Protein AF-A0AAE0GCM1-F1 (afdb_monomer_lite)

Foldseek 3Di:
DDDPDPVVVVVVVVVVVVVVVVVVVVVVVVVVVVVVVVVVVVVVVVVVVVVVVVVVVVVVVVVVVVVVVVVVVVVCVVVVCVVVVVVVVVVVVVVVVVVVVVVVVVVVVVVVVVVVVVVVVVVVVVVVVVVVVVVVVVVVVVVVVVVVVVVVVVVVVVVVVVVVVVVVVVVVVVVVVVVPPPPPDDDDPPDQVPQPPVVLVVLVVVLVVCLQDPVSVVSLVVNCVNNVPDPVRSVVVVVVSVVVHDDDDDDDDDDDDDDDDD

Structure (mmCIF, N/CA/C/O backbone):
data_AF-A0AAE0GCM1-F1
#
_entry.id   AF-A0AAE0GCM1-F1
#
loop_
_atom_site.group_PDB
_atom_site.id
_atom_site.type_symbol
_atom_site.label_atom_id
_atom_site.label_alt_id
_atom_site.label_comp_id
_atom_site.label_asym_id
_atom_site.label_entity_id
_atom_site.label_seq_id
_atom_site.pdbx_PDB_ins_code
_atom_site.Cartn_x
_atom_site.Cartn_y
_atom_site.Cartn_z
_atom_site.occupancy
_atom_site.B_iso_or_equiv
_atom_site.auth_seq_id
_atom_site.auth_comp_id
_atom_site.auth_asym_id
_atom_site.auth_atom_id
_atom_site.pdbx_PDB_model_num
ATOM 1 N N . ILE A 1 1 ? 104.038 42.891 -102.794 1.00 47.41 1 ILE A N 1
ATOM 2 C CA . ILE A 1 1 ? 103.426 44.115 -102.224 1.00 47.41 1 ILE A CA 1
ATOM 3 C C . ILE A 1 1 ? 102.712 44.780 -103.388 1.00 47.41 1 ILE A C 1
ATOM 5 O O . ILE A 1 1 ? 103.386 44.965 -104.386 1.00 47.41 1 ILE A O 1
ATOM 9 N N . VAL A 1 2 ? 101.424 45.090 -103.439 1.00 49.72 2 VAL A N 1
ATOM 10 C CA . VAL A 1 2 ? 100.226 45.032 -102.581 1.00 49.72 2 VAL A CA 1
ATOM 11 C C . VAL A 1 2 ? 99.056 45.143 -103.606 1.00 49.72 2 VAL A C 1
ATOM 13 O O . VAL A 1 2 ? 99.298 45.441 -104.773 1.00 49.72 2 VAL A O 1
ATOM 16 N N . GLU A 1 3 ? 97.815 44.882 -103.194 1.00 47.47 3 GLU A N 1
ATOM 17 C CA . GLU A 1 3 ? 96.575 45.241 -103.928 1.00 47.47 3 GLU A CA 1
ATOM 18 C C . GLU A 1 3 ? 96.075 44.309 -105.046 1.00 47.47 3 GLU A C 1
ATOM 20 O O . GLU A 1 3 ? 95.605 44.754 -106.085 1.00 47.47 3 GLU A O 1
ATOM 25 N N . THR A 1 4 ? 95.972 43.006 -104.774 1.00 49.91 4 THR A N 1
ATOM 26 C CA . THR A 1 4 ? 94.750 42.276 -105.179 1.00 49.91 4 THR A CA 1
ATOM 27 C C . THR A 1 4 ? 93.720 42.377 -104.053 1.00 49.91 4 THR A C 1
ATOM 29 O O . THR A 1 4 ? 93.403 41.440 -103.330 1.00 49.91 4 THR A O 1
ATOM 32 N N . SER A 1 5 ? 93.324 43.635 -103.861 1.00 55.16 5 SER A N 1
ATOM 33 C CA . SER A 1 5 ? 92.046 44.185 -103.423 1.00 55.16 5 SER A CA 1
ATOM 34 C C . SER A 1 5 ? 91.143 43.286 -102.582 1.00 55.16 5 SER A C 1
ATOM 36 O O . SER A 1 5 ? 90.272 42.595 -103.100 1.00 55.16 5 SER A O 1
ATOM 38 N N . SER A 1 6 ? 91.316 43.421 -101.264 1.00 57.25 6 SER A N 1
ATOM 39 C CA . SER A 1 6 ? 90.314 43.566 -100.187 1.00 57.25 6 SER A CA 1
ATOM 40 C C . SER A 1 6 ? 88.843 43.222 -100.494 1.00 57.25 6 SER A C 1
ATOM 42 O O . SER A 1 6 ? 88.211 42.533 -99.704 1.00 57.25 6 SER A O 1
ATOM 44 N N . LEU A 1 7 ? 88.301 43.642 -101.639 1.00 59.00 7 LEU A N 1
ATOM 45 C CA . LEU A 1 7 ? 86.969 43.291 -102.133 1.00 59.00 7 LEU A CA 1
ATOM 46 C C . LEU A 1 7 ? 86.715 41.782 -102.234 1.00 59.00 7 LEU A C 1
ATOM 48 O O . LEU A 1 7 ? 85.640 41.360 -101.838 1.00 59.00 7 LEU A O 1
ATOM 52 N N . ASP A 1 8 ? 87.672 40.968 -102.685 1.00 62.69 8 ASP A N 1
ATOM 53 C CA . ASP A 1 8 ? 87.460 39.516 -102.864 1.00 62.69 8 ASP A CA 1
ATOM 54 C C . ASP A 1 8 ? 87.458 38.764 -101.515 1.00 62.69 8 ASP A C 1
ATOM 56 O O . ASP A 1 8 ? 86.721 37.802 -101.286 1.00 62.69 8 ASP A O 1
ATOM 60 N N . VAL A 1 9 ? 88.240 39.274 -100.558 1.00 69.44 9 VAL A N 1
ATOM 61 C CA . VAL A 1 9 ? 88.236 38.815 -99.162 1.00 69.44 9 VAL A CA 1
ATOM 62 C C . VAL A 1 9 ? 86.958 39.268 -98.457 1.00 69.44 9 VAL A C 1
ATOM 64 O O . VAL A 1 9 ? 86.343 38.472 -97.754 1.00 69.44 9 VAL A O 1
ATOM 67 N N . ILE A 1 10 ? 86.512 40.509 -98.678 1.00 70.19 10 ILE A N 1
ATOM 68 C CA . ILE A 1 10 ? 85.242 41.022 -98.153 1.00 70.19 10 ILE A CA 1
ATOM 69 C C . ILE A 1 10 ? 84.063 40.241 -98.749 1.00 70.19 10 ILE A C 1
ATOM 71 O O . ILE A 1 10 ? 83.171 39.872 -97.993 1.00 70.19 10 ILE A O 1
ATOM 75 N N . LEU A 1 11 ? 84.068 39.911 -100.047 1.00 69.38 11 LEU A N 1
ATOM 76 C CA . LEU A 1 11 ? 83.010 39.116 -100.681 1.00 69.38 11 LEU A CA 1
ATOM 77 C C . LEU A 1 11 ? 82.931 37.715 -100.065 1.00 69.38 11 LEU A C 1
ATOM 79 O O . LEU A 1 11 ? 81.855 37.292 -99.656 1.00 69.38 11 LEU A O 1
ATOM 83 N N . ARG A 1 12 ? 84.074 37.039 -99.882 1.00 71.19 12 ARG A N 1
ATOM 84 C CA . ARG A 1 12 ? 84.127 35.740 -99.192 1.00 71.19 12 ARG A CA 1
ATOM 85 C C . ARG A 1 12 ? 83.709 35.826 -97.727 1.00 71.19 12 ARG A C 1
ATOM 87 O O . ARG A 1 12 ? 83.060 34.908 -97.235 1.00 71.19 12 ARG A O 1
ATOM 94 N N . ILE A 1 13 ? 84.045 36.902 -97.014 1.00 74.31 13 ILE A N 1
ATOM 95 C CA . ILE A 1 13 ? 83.586 37.126 -95.632 1.00 74.31 13 ILE A CA 1
ATOM 96 C C . ILE A 1 13 ? 82.070 37.363 -95.597 1.00 74.31 13 ILE A C 1
ATOM 98 O O . ILE A 1 13 ? 81.395 36.842 -94.715 1.00 74.31 13 ILE A O 1
ATOM 102 N N . VAL A 1 14 ? 81.509 38.097 -96.560 1.00 74.25 14 VAL A N 1
ATOM 103 C CA . VAL A 1 14 ? 80.061 38.329 -96.661 1.00 74.25 14 VAL A CA 1
ATOM 104 C C . VAL A 1 14 ? 79.321 37.045 -97.052 1.00 74.25 14 VAL A C 1
ATOM 106 O O . VAL A 1 14 ? 78.316 36.726 -96.425 1.00 74.25 14 VAL A O 1
ATOM 109 N N . GLU A 1 15 ? 79.833 36.257 -98.000 1.00 72.81 15 GLU A N 1
ATOM 110 C CA . GLU A 1 15 ? 79.260 34.958 -98.390 1.00 72.81 15 GLU A CA 1
ATOM 111 C C . GLU A 1 15 ? 79.345 33.927 -97.259 1.00 72.81 15 GLU A C 1
ATOM 113 O O . GLU A 1 15 ? 78.371 33.236 -96.968 1.00 72.81 15 GLU A O 1
ATOM 118 N N . THR A 1 16 ? 80.481 33.851 -96.560 1.00 75.06 16 THR A N 1
ATOM 119 C CA . THR A 1 16 ? 80.621 32.973 -95.387 1.00 75.06 16 THR A CA 1
ATOM 120 C C . THR A 1 16 ? 79.766 33.452 -94.217 1.00 75.06 16 THR A C 1
ATOM 122 O O . THR A 1 16 ? 79.172 32.621 -93.539 1.00 75.06 16 THR A O 1
ATOM 125 N N . SER A 1 17 ? 79.604 34.762 -94.013 1.00 77.44 17 SER A N 1
ATOM 126 C CA . SER A 1 17 ? 78.666 35.324 -93.030 1.00 77.44 17 SER A CA 1
ATOM 127 C C . SER A 1 17 ? 77.206 35.006 -93.383 1.00 77.44 17 SER A C 1
ATOM 129 O O . SER A 1 17 ? 76.425 34.624 -92.509 1.00 77.44 17 SER A O 1
ATOM 131 N N . ALA A 1 18 ? 76.834 35.065 -94.665 1.00 73.56 18 ALA A N 1
ATOM 132 C CA . ALA A 1 18 ? 75.513 34.669 -95.151 1.00 73.56 18 ALA A CA 1
ATOM 133 C C . ALA A 1 18 ? 75.256 33.159 -94.962 1.00 73.56 18 ALA A C 1
ATOM 135 O O . ALA A 1 18 ? 74.186 32.760 -94.508 1.00 73.56 18 ALA A O 1
ATOM 136 N N . LEU A 1 19 ? 76.255 32.310 -95.222 1.00 76.44 19 LEU A N 1
ATOM 137 C CA . LEU A 1 19 ? 76.166 30.863 -94.994 1.00 76.44 19 LEU A CA 1
ATOM 138 C C . LEU A 1 19 ? 76.111 30.512 -93.502 1.00 76.44 19 LEU A C 1
ATOM 140 O O . LEU A 1 19 ? 75.322 29.659 -93.104 1.00 76.44 19 LEU A O 1
ATOM 144 N N . VAL A 1 20 ? 76.899 31.187 -92.661 1.00 75.44 20 VAL A N 1
ATOM 145 C CA . VAL A 1 20 ? 76.884 31.001 -91.202 1.00 75.44 20 VAL A CA 1
ATOM 146 C C . VAL A 1 20 ? 75.557 31.471 -90.610 1.00 75.44 20 VAL A C 1
ATOM 148 O O . VAL A 1 20 ? 75.001 30.782 -89.760 1.00 75.44 20 VAL A O 1
ATOM 151 N N . THR A 1 21 ? 75.001 32.596 -91.062 1.00 76.62 21 THR A N 1
ATOM 152 C CA . THR A 1 21 ? 73.684 33.068 -90.599 1.00 76.62 21 THR A CA 1
ATOM 153 C C . THR A 1 21 ? 72.555 32.146 -91.055 1.00 76.62 21 THR A C 1
ATOM 155 O O . THR A 1 21 ? 71.683 31.833 -90.243 1.00 76.62 21 THR A O 1
ATOM 158 N N . HIS A 1 22 ? 72.607 31.630 -92.288 1.00 80.38 22 HIS A N 1
ATOM 159 C CA . HIS A 1 22 ? 71.676 30.609 -92.774 1.00 80.38 22 HIS A CA 1
ATOM 160 C C . HIS A 1 22 ? 71.776 29.313 -91.955 1.00 80.38 22 HIS A C 1
ATOM 162 O O . HIS A 1 22 ? 70.767 28.819 -91.459 1.00 80.38 22 HIS A O 1
ATOM 168 N N . TRP A 1 23 ? 72.987 28.794 -91.736 1.00 79.44 23 TRP A N 1
ATOM 169 C CA . TRP A 1 23 ? 73.220 27.564 -90.973 1.00 79.44 23 TRP A CA 1
ATOM 170 C C . TRP A 1 23 ? 72.826 27.705 -89.495 1.00 79.44 23 TRP A C 1
ATOM 172 O O . TRP A 1 23 ? 72.158 26.835 -88.943 1.00 79.44 23 TRP A O 1
ATOM 182 N N . VAL A 1 24 ? 73.147 28.835 -88.854 1.00 78.12 24 VAL A N 1
ATOM 183 C CA . VAL A 1 24 ? 72.689 29.151 -87.488 1.00 78.12 24 VAL A CA 1
ATOM 184 C C . VAL A 1 24 ? 71.164 29.278 -87.435 1.00 78.12 24 VAL A C 1
ATOM 186 O O . VAL A 1 24 ? 70.557 28.838 -86.458 1.00 78.12 24 VAL A O 1
ATOM 189 N N . GLY A 1 25 ? 70.533 29.849 -88.465 1.00 80.12 25 GLY A N 1
ATOM 190 C CA . GLY A 1 25 ? 69.078 29.898 -88.611 1.00 80.12 25 GLY A CA 1
ATOM 191 C C . GLY A 1 25 ? 68.457 28.505 -88.723 1.00 80.12 25 GLY A C 1
ATOM 192 O O . GLY A 1 25 ? 67.501 28.205 -88.014 1.00 80.12 25 GLY A O 1
ATOM 193 N N . GLU A 1 26 ? 69.053 27.626 -89.525 1.00 83.19 26 GLU A N 1
ATOM 194 C CA . GLU A 1 26 ? 68.599 26.250 -89.735 1.00 83.19 26 GLU A CA 1
ATOM 195 C C . GLU A 1 26 ? 68.785 25.379 -88.480 1.00 83.19 26 GLU A C 1
ATOM 197 O O . GLU A 1 26 ? 67.878 24.646 -88.085 1.00 83.19 26 GLU A O 1
ATOM 202 N N . CYS A 1 27 ? 69.919 25.503 -87.781 1.00 80.25 27 CYS A N 1
ATOM 203 C CA . CYS A 1 27 ? 70.155 24.835 -86.499 1.00 80.25 27 CYS A CA 1
ATOM 204 C C . CYS A 1 27 ? 69.195 25.325 -85.408 1.00 80.25 27 CYS A C 1
ATOM 206 O O . CYS A 1 27 ? 68.690 24.515 -84.630 1.00 80.25 27 CYS A O 1
ATOM 208 N N . LYS A 1 28 ? 68.908 26.635 -85.351 1.00 85.31 28 LYS A N 1
ATOM 209 C CA . LYS A 1 28 ? 67.895 27.192 -84.440 1.00 85.31 28 LYS A CA 1
ATOM 210 C C . LYS A 1 28 ? 66.490 26.719 -84.808 1.00 85.31 28 LYS A C 1
ATOM 212 O O . LYS A 1 28 ? 65.736 26.383 -83.902 1.00 85.31 28 LYS A O 1
ATOM 217 N N . GLY A 1 29 ? 66.166 26.637 -86.100 1.00 86.81 29 GLY A N 1
ATOM 218 C CA . GLY A 1 29 ? 64.911 26.083 -86.612 1.00 86.81 29 GLY A CA 1
ATOM 219 C C . GLY A 1 29 ? 64.710 24.636 -86.170 1.00 86.81 29 GLY A C 1
ATOM 220 O O . GLY A 1 29 ? 63.747 24.351 -85.469 1.00 86.81 29 GLY A O 1
ATOM 221 N N . LYS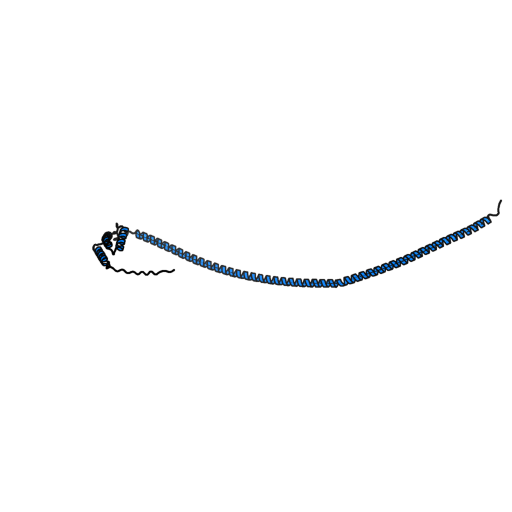 A 1 30 ? 65.684 23.756 -86.432 1.00 88.19 30 LYS A N 1
ATOM 222 C CA . LYS A 1 30 ? 65.654 22.343 -86.004 1.00 88.19 30 LYS A CA 1
ATOM 223 C C . LYS A 1 30 ? 65.586 22.184 -84.482 1.00 88.19 30 LYS A C 1
ATOM 225 O O . LYS A 1 30 ? 64.865 21.330 -83.976 1.00 88.19 30 LYS A O 1
ATOM 230 N N . ALA A 1 31 ? 66.310 23.015 -83.727 1.00 88.50 31 ALA A N 1
ATOM 231 C CA . ALA A 1 31 ? 66.243 23.001 -82.266 1.00 88.50 31 ALA A CA 1
ATOM 232 C C . ALA A 1 31 ? 64.873 23.462 -81.735 1.00 88.50 31 ALA A C 1
ATOM 234 O O . ALA A 1 31 ? 64.404 22.935 -80.727 1.00 88.50 31 ALA A O 1
ATOM 235 N N . LEU A 1 32 ? 64.231 24.435 -82.390 1.00 89.25 32 LEU A N 1
ATOM 236 C CA . LEU A 1 32 ? 62.875 24.878 -82.060 1.00 89.25 32 LEU A CA 1
ATOM 237 C C . LEU A 1 32 ? 61.824 23.840 -82.461 1.00 89.25 32 LEU A C 1
ATOM 239 O O . LEU A 1 32 ? 60.929 23.580 -81.665 1.00 89.25 32 LEU A O 1
ATOM 243 N N . GLU A 1 33 ? 61.959 23.206 -83.625 1.00 90.19 33 GLU A N 1
ATOM 244 C CA . GLU A 1 33 ? 61.095 22.108 -84.074 1.00 90.19 33 GLU A CA 1
ATOM 245 C C . GLU A 1 33 ? 61.165 20.916 -83.120 1.00 90.19 33 GLU A C 1
ATOM 247 O O . GLU A 1 33 ? 60.134 20.412 -82.691 1.00 90.19 33 GLU A O 1
ATOM 252 N N . GLU A 1 34 ? 62.362 20.509 -82.697 1.00 92.00 34 GLU A N 1
ATOM 253 C CA . GLU A 1 34 ? 62.510 19.402 -81.750 1.00 92.00 34 GLU A CA 1
ATOM 254 C C . GLU A 1 34 ? 61.978 19.767 -80.352 1.00 92.00 34 GLU A C 1
ATOM 256 O O . GLU A 1 34 ? 61.408 18.923 -79.660 1.00 92.00 34 GLU A O 1
ATOM 261 N N . ARG A 1 35 ? 62.106 21.033 -79.927 1.00 93.19 35 ARG A N 1
ATOM 262 C CA . ARG A 1 35 ? 61.462 21.526 -78.695 1.00 93.19 35 ARG A CA 1
ATOM 263 C C . ARG A 1 35 ? 59.942 21.541 -78.815 1.00 93.19 35 ARG A C 1
ATOM 265 O O . ARG A 1 35 ? 59.279 21.179 -77.848 1.00 93.19 35 ARG A O 1
ATOM 272 N N . LEU A 1 36 ? 59.401 21.937 -79.966 1.00 93.19 36 LEU A N 1
ATOM 273 C CA . LEU A 1 36 ? 57.967 21.915 -80.239 1.00 93.19 36 LEU A CA 1
ATOM 274 C C . LEU A 1 36 ? 57.444 20.476 -80.245 1.00 93.19 36 LEU A C 1
ATOM 276 O O . LEU A 1 36 ? 56.444 20.206 -79.593 1.00 93.19 36 LEU A O 1
ATOM 280 N N . ARG A 1 37 ? 58.161 19.548 -80.888 1.00 94.38 37 ARG A N 1
ATOM 281 C CA . ARG A 1 37 ? 57.826 18.119 -80.920 1.00 94.38 37 ARG A CA 1
ATOM 282 C C . ARG A 1 37 ? 57.815 17.504 -79.522 1.00 94.38 37 ARG A C 1
ATOM 284 O O . ARG A 1 37 ? 56.892 16.770 -79.190 1.00 94.38 37 ARG A O 1
ATOM 291 N N . ARG A 1 38 ? 58.809 17.825 -78.682 1.00 93.56 38 ARG A N 1
ATOM 292 C CA . ARG A 1 38 ? 58.833 17.390 -77.274 1.00 93.56 38 ARG A CA 1
ATOM 293 C C . ARG A 1 38 ? 57.683 17.988 -76.472 1.00 93.56 38 ARG A C 1
ATOM 295 O O . ARG A 1 38 ? 56.972 17.244 -75.819 1.00 93.56 38 ARG A O 1
ATOM 302 N N . ALA A 1 39 ? 57.442 19.294 -76.590 1.00 92.75 39 ALA A N 1
ATOM 303 C CA . ALA A 1 39 ? 56.330 19.946 -75.903 1.00 92.75 39 ALA A CA 1
ATOM 304 C C . ALA A 1 39 ? 54.960 19.397 -76.343 1.00 92.75 39 ALA A C 1
ATOM 306 O O . ALA A 1 39 ? 54.055 19.290 -75.522 1.00 92.75 39 ALA A O 1
ATOM 307 N N . GLN A 1 40 ? 54.806 19.029 -77.620 1.00 93.81 40 GLN A N 1
ATOM 308 C CA . GLN A 1 40 ? 53.619 18.339 -78.130 1.00 93.81 40 GLN A CA 1
ATOM 309 C C . GLN A 1 40 ? 53.483 16.939 -77.522 1.00 93.81 40 GLN A C 1
ATOM 311 O O . GLN A 1 40 ? 52.406 16.611 -77.038 1.00 93.81 40 GLN A O 1
ATOM 316 N N . GLY A 1 41 ? 54.568 16.159 -77.466 1.00 94.06 41 GLY A N 1
ATOM 317 C CA . GLY A 1 41 ? 54.579 14.850 -76.806 1.00 94.06 41 GLY A CA 1
ATOM 318 C C . GLY A 1 41 ? 54.219 14.929 -75.319 1.00 94.06 41 GLY A C 1
ATOM 319 O O . GLY A 1 41 ? 53.333 14.209 -74.869 1.00 94.06 41 GLY A O 1
ATOM 320 N N . ASP A 1 42 ? 54.824 15.860 -74.577 1.00 94.94 42 ASP A N 1
ATOM 321 C CA . ASP A 1 42 ? 54.541 16.081 -73.151 1.00 94.94 42 ASP A CA 1
ATOM 322 C C . ASP A 1 42 ? 53.085 16.535 -72.927 1.00 94.94 42 ASP A C 1
ATOM 324 O O . ASP A 1 42 ? 52.440 16.148 -71.947 1.00 94.94 42 ASP A O 1
ATOM 328 N N . ALA A 1 43 ? 52.539 17.355 -73.836 1.00 93.94 43 ALA A N 1
ATOM 329 C CA . ALA A 1 43 ? 51.147 17.796 -73.791 1.00 93.94 43 ALA A CA 1
ATOM 330 C C . ALA A 1 43 ? 50.166 16.653 -74.096 1.00 93.94 43 ALA A C 1
ATOM 332 O O . ALA A 1 43 ? 49.140 16.540 -73.423 1.00 93.94 43 ALA A O 1
ATOM 333 N N . GLU A 1 44 ? 50.477 15.789 -75.065 1.00 95.31 44 GLU A N 1
ATOM 334 C CA . GLU A 1 44 ? 49.698 14.585 -75.370 1.00 95.31 44 GLU A CA 1
ATOM 335 C C . GLU A 1 44 ? 49.740 13.589 -74.207 1.00 95.31 44 GLU A C 1
ATOM 337 O O . GLU A 1 44 ? 48.690 13.109 -73.773 1.00 95.31 44 GLU A O 1
ATOM 342 N N . GLU A 1 45 ? 50.916 13.337 -73.629 1.00 95.56 45 GLU A N 1
ATOM 343 C CA . GLU A 1 45 ? 51.071 12.484 -72.448 1.00 95.56 45 GLU A CA 1
ATOM 344 C C . GLU A 1 45 ? 50.270 13.045 -71.263 1.00 95.56 45 GLU A C 1
ATOM 346 O O . GLU A 1 45 ? 49.452 12.336 -70.672 1.00 95.56 45 GLU A O 1
ATOM 351 N N . SER A 1 46 ? 50.388 14.346 -70.989 1.00 94.88 46 SER A N 1
ATOM 352 C CA . SER A 1 46 ? 49.602 15.025 -69.951 1.00 94.88 46 SER A CA 1
ATOM 353 C C . SER A 1 46 ? 48.096 14.930 -70.212 1.00 94.88 46 SER A C 1
ATOM 355 O O . SER A 1 46 ? 47.319 14.664 -69.293 1.00 94.88 46 SER A O 1
ATOM 357 N N . HIS A 1 47 ? 47.660 15.095 -71.464 1.00 96.06 47 HIS A N 1
ATOM 358 C CA . HIS A 1 47 ? 46.256 14.954 -71.842 1.00 96.06 47 HIS A CA 1
ATOM 359 C C . HIS A 1 47 ? 45.756 13.521 -71.611 1.00 96.06 47 HIS A C 1
ATOM 361 O O . HIS A 1 47 ? 44.697 13.329 -71.010 1.00 96.06 47 HIS A O 1
ATOM 367 N N . THR A 1 48 ? 46.523 12.501 -72.011 1.00 96.25 48 THR A N 1
ATOM 368 C CA . THR A 1 48 ? 46.156 11.097 -71.762 1.00 96.25 48 THR A CA 1
ATOM 369 C C . THR A 1 48 ? 46.099 10.770 -70.267 1.00 96.25 48 THR A C 1
ATOM 371 O O . THR A 1 48 ? 45.150 10.115 -69.823 1.00 96.25 48 THR A O 1
ATOM 374 N N . ALA A 1 49 ? 47.035 11.290 -69.465 1.00 96.38 49 ALA A N 1
ATOM 375 C CA . ALA A 1 49 ? 47.036 11.139 -68.013 1.00 96.38 49 ALA A CA 1
ATOM 376 C C . ALA A 1 49 ? 45.808 11.800 -67.363 1.00 96.38 49 ALA A C 1
ATOM 378 O O . ALA A 1 49 ? 45.155 11.191 -66.512 1.00 96.38 49 ALA A O 1
ATOM 379 N N . LEU A 1 50 ? 45.434 13.007 -67.803 1.00 95.94 50 LEU A N 1
ATOM 380 C CA . LEU A 1 50 ? 44.239 13.706 -67.324 1.00 95.94 50 LEU A CA 1
ATOM 381 C C . LEU A 1 50 ? 42.948 12.970 -67.695 1.00 95.94 50 LEU A C 1
ATOM 383 O O . LEU A 1 50 ? 42.056 12.847 -66.854 1.00 95.94 50 LEU A O 1
ATOM 387 N N . VAL A 1 51 ? 42.840 12.438 -68.916 1.00 97.12 51 VAL A N 1
ATOM 388 C CA . VAL A 1 51 ? 41.682 11.631 -69.336 1.00 97.12 51 VAL A CA 1
ATOM 389 C C . VAL A 1 51 ? 41.570 10.361 -68.492 1.00 97.12 51 VAL A C 1
ATOM 391 O O . VAL A 1 51 ? 40.477 10.033 -68.020 1.00 97.12 51 VAL A O 1
ATOM 394 N N . LYS A 1 52 ? 42.692 9.675 -68.236 1.00 97.44 52 LYS A N 1
ATOM 395 C CA . LYS A 1 52 ? 42.730 8.492 -67.369 1.00 97.44 52 LYS A CA 1
ATOM 396 C C . LYS A 1 52 ? 42.296 8.833 -65.943 1.00 97.44 52 LYS A C 1
ATOM 398 O O . LYS A 1 52 ? 41.357 8.209 -65.448 1.00 97.44 52 LYS A O 1
ATOM 403 N N . CYS A 1 53 ? 42.886 9.862 -65.335 1.00 96.69 53 CYS A N 1
ATOM 404 C CA . CYS A 1 53 ? 42.528 10.345 -63.999 1.00 96.69 53 CYS A CA 1
ATOM 405 C C . CYS A 1 53 ? 41.040 10.727 -63.916 1.00 96.69 53 CYS A C 1
ATOM 407 O O . CYS A 1 53 ? 40.331 10.299 -63.008 1.00 96.69 53 CYS A O 1
ATOM 409 N N . ARG A 1 54 ? 40.511 11.436 -64.924 1.00 97.38 54 ARG A N 1
ATOM 410 C CA . ARG A 1 54 ? 39.081 11.768 -65.010 1.00 97.38 54 ARG A CA 1
ATOM 411 C C . ARG A 1 54 ? 38.203 10.516 -65.060 1.00 97.38 54 ARG A C 1
ATOM 413 O O . ARG A 1 54 ? 37.166 10.483 -64.401 1.00 97.38 54 ARG A O 1
ATOM 420 N N . SER A 1 55 ? 38.605 9.493 -65.815 1.00 96.81 55 SER A N 1
ATOM 421 C CA . SER A 1 55 ? 37.869 8.225 -65.897 1.00 96.81 55 SER A CA 1
ATOM 422 C C . SER A 1 55 ? 37.890 7.447 -64.575 1.00 96.81 55 SER A C 1
ATOM 424 O O . SER A 1 55 ? 36.879 6.864 -64.189 1.00 96.81 55 SER A O 1
ATOM 426 N N . GLU A 1 56 ? 39.009 7.470 -63.850 1.00 97.31 56 GLU A N 1
ATOM 427 C CA . GLU A 1 56 ? 39.158 6.829 -62.540 1.00 97.31 56 GLU A CA 1
ATOM 428 C C . GLU A 1 56 ? 38.345 7.563 -61.471 1.00 97.31 56 GLU A C 1
ATOM 430 O O . GLU A 1 56 ? 37.606 6.922 -60.725 1.00 97.31 56 GLU A O 1
ATOM 435 N N . CYS A 1 57 ? 38.374 8.898 -61.467 1.00 96.56 57 CYS A N 1
ATOM 436 C CA . CYS A 1 57 ? 37.504 9.720 -60.628 1.00 96.56 57 CYS A CA 1
ATOM 437 C C . CYS A 1 57 ? 36.023 9.442 -60.909 1.00 96.56 57 CYS A C 1
ATOM 439 O O . CYS A 1 57 ? 35.255 9.242 -59.972 1.00 96.56 57 CYS A O 1
ATOM 441 N N . ALA A 1 58 ? 35.614 9.357 -62.180 1.00 97.12 58 ALA A N 1
ATOM 442 C CA . ALA A 1 58 ? 34.235 9.022 -62.539 1.00 97.12 58 ALA A CA 1
ATOM 443 C C . ALA A 1 58 ? 33.827 7.631 -62.020 1.00 97.12 58 ALA A C 1
ATOM 445 O O . ALA A 1 58 ? 32.744 7.475 -61.453 1.00 97.12 58 ALA A O 1
ATOM 446 N N . LYS A 1 59 ? 34.714 6.632 -62.135 1.00 96.94 59 LYS A N 1
ATOM 447 C CA . LYS A 1 59 ? 34.496 5.290 -61.570 1.00 96.94 59 LYS A CA 1
ATOM 448 C C . LYS A 1 59 ? 34.363 5.336 -60.047 1.00 96.94 59 LYS A C 1
ATOM 450 O O . LYS A 1 59 ? 33.406 4.777 -59.517 1.00 96.94 59 LYS A O 1
ATOM 455 N N . ALA A 1 60 ? 35.260 6.031 -59.349 1.00 96.56 60 ALA A N 1
ATOM 456 C CA . ALA A 1 60 ? 35.221 6.159 -57.893 1.00 96.56 60 ALA A CA 1
ATOM 457 C C . ALA A 1 60 ? 33.936 6.849 -57.403 1.00 96.56 60 ALA A C 1
ATOM 459 O O . ALA A 1 60 ? 33.321 6.383 -56.444 1.00 96.56 60 ALA A O 1
ATOM 460 N N . VAL A 1 61 ? 33.493 7.906 -58.094 1.00 97.44 61 VAL A N 1
ATOM 461 C CA . VAL A 1 61 ? 32.225 8.593 -57.803 1.00 97.44 61 VAL A CA 1
ATOM 462 C C . VAL A 1 61 ? 31.045 7.646 -57.998 1.00 97.44 61 VAL A C 1
ATOM 464 O O . VAL A 1 61 ? 30.237 7.512 -57.085 1.00 97.44 61 VAL A O 1
ATOM 467 N N . SER A 1 62 ? 30.978 6.924 -59.122 1.00 96.50 62 SER A N 1
ATOM 468 C CA . SER A 1 62 ? 29.888 5.967 -59.363 1.00 96.50 62 SER A CA 1
ATOM 469 C C . SER A 1 62 ? 29.857 4.832 -58.331 1.00 96.50 62 SER A C 1
ATOM 471 O O . SER A 1 62 ? 28.789 4.461 -57.848 1.00 96.50 62 SER A O 1
ATOM 473 N N . ALA A 1 63 ? 31.024 4.326 -57.914 1.00 96.81 63 ALA A N 1
ATOM 474 C CA . ALA A 1 63 ? 31.123 3.300 -56.880 1.00 96.81 63 ALA A CA 1
ATOM 475 C C . ALA A 1 63 ? 30.625 3.819 -55.521 1.00 96.81 63 ALA A C 1
ATOM 477 O O . ALA A 1 63 ? 29.877 3.129 -54.828 1.00 96.81 63 ALA A O 1
ATOM 478 N N . LYS A 1 64 ? 30.986 5.057 -55.156 1.00 97.44 64 LYS A N 1
ATOM 479 C CA . LYS A 1 64 ? 30.503 5.694 -53.925 1.00 97.44 64 LYS A CA 1
ATOM 480 C C . LYS A 1 64 ? 29.019 6.030 -53.978 1.00 97.44 64 LYS A C 1
ATOM 482 O O . LYS A 1 64 ? 28.340 5.886 -52.968 1.00 97.44 64 LYS A O 1
ATOM 487 N N . GLU A 1 65 ? 28.499 6.412 -55.137 1.00 97.75 65 GLU A N 1
ATOM 488 C CA . GLU A 1 65 ? 27.069 6.645 -55.328 1.00 97.75 65 GLU A CA 1
ATOM 489 C C . GLU A 1 65 ? 26.258 5.363 -55.092 1.00 97.75 65 GLU A C 1
ATOM 491 O O . GLU A 1 65 ? 25.249 5.392 -54.387 1.00 97.75 65 GLU A O 1
ATOM 496 N N . VAL A 1 66 ? 26.724 4.223 -55.614 1.00 97.56 66 VAL A N 1
ATOM 497 C CA . VAL A 1 66 ? 26.101 2.914 -55.361 1.00 97.56 66 VAL A CA 1
ATOM 498 C C . VAL A 1 66 ? 26.180 2.538 -53.877 1.00 97.56 66 VAL A C 1
ATOM 500 O O . VAL A 1 66 ? 25.171 2.124 -53.308 1.00 97.56 66 VAL A O 1
ATOM 503 N N . GLU A 1 67 ? 27.332 2.734 -53.226 1.00 97.75 67 GLU A N 1
ATOM 504 C CA . GLU A 1 67 ? 27.496 2.458 -51.790 1.00 97.75 67 GLU A CA 1
ATOM 505 C C . GLU A 1 67 ? 26.531 3.294 -50.930 1.00 97.75 67 GLU A C 1
ATOM 507 O O . GLU A 1 67 ? 25.878 2.768 -50.027 1.00 97.75 67 GLU A O 1
ATOM 512 N N . VAL A 1 68 ? 26.395 4.591 -51.227 1.00 97.75 68 VAL A N 1
ATOM 513 C CA . VAL A 1 68 ? 25.468 5.485 -50.518 1.00 97.75 68 VAL A CA 1
ATOM 514 C C . VAL A 1 68 ? 24.019 5.060 -50.744 1.00 97.75 68 VAL A C 1
ATOM 516 O O . VAL A 1 68 ? 23.264 4.981 -49.777 1.00 97.75 68 VAL A O 1
ATOM 519 N N . LYS A 1 69 ? 23.630 4.717 -51.980 1.00 97.75 69 LYS A N 1
ATOM 520 C CA . LYS A 1 69 ? 22.281 4.208 -52.281 1.00 97.75 69 LYS A CA 1
ATOM 521 C C . LYS A 1 69 ? 21.970 2.926 -51.508 1.00 97.75 69 LYS A C 1
ATOM 523 O O . LYS A 1 69 ? 20.886 2.804 -50.946 1.00 97.75 69 LYS A O 1
ATOM 528 N N . GLN A 1 70 ? 22.925 2.000 -51.420 1.00 97.50 70 GLN A N 1
ATOM 529 C CA . GLN A 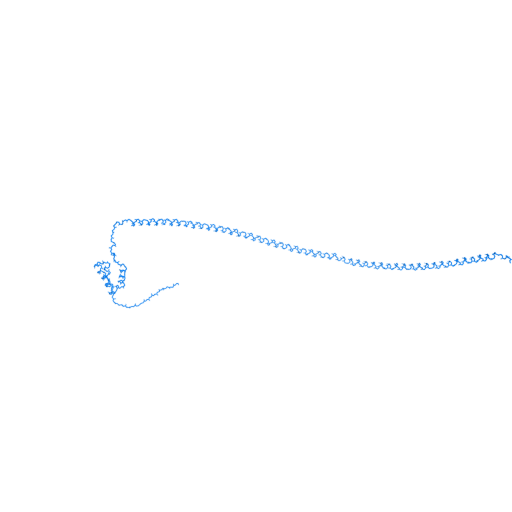1 70 ? 22.748 0.765 -50.657 1.00 97.50 70 GLN A CA 1
ATOM 530 C C . GLN A 1 70 ? 22.569 1.041 -49.157 1.00 97.50 70 GLN A C 1
ATOM 532 O O . GLN A 1 70 ? 21.682 0.460 -48.532 1.00 97.50 70 GLN A O 1
ATOM 537 N N . ARG A 1 71 ? 23.364 1.951 -48.578 1.00 97.19 71 ARG A N 1
ATOM 538 C CA . ARG A 1 71 ? 23.216 2.354 -47.168 1.00 97.19 71 ARG A CA 1
ATOM 539 C C . ARG A 1 71 ? 21.888 3.059 -46.905 1.00 97.19 71 ARG A C 1
ATOM 541 O O . ARG A 1 71 ? 21.265 2.785 -45.885 1.00 97.19 71 ARG A O 1
ATOM 548 N N . LEU A 1 72 ? 21.436 3.924 -47.815 1.00 97.00 72 LEU A N 1
ATOM 549 C CA . LEU A 1 72 ? 20.124 4.567 -47.712 1.00 97.00 72 LEU A CA 1
ATOM 550 C C . LEU A 1 72 ? 19.001 3.530 -47.722 1.00 97.00 72 LEU A C 1
ATOM 552 O O . LEU A 1 72 ? 18.152 3.567 -46.843 1.00 97.00 72 LEU A O 1
ATOM 556 N N . MET A 1 73 ? 19.056 2.540 -48.615 1.00 96.44 73 MET A N 1
ATOM 557 C CA . MET A 1 73 ? 18.070 1.456 -48.655 1.00 96.44 73 MET A CA 1
ATOM 558 C C . MET A 1 73 ? 18.078 0.604 -47.369 1.00 96.44 73 MET A C 1
ATOM 560 O O . MET A 1 73 ? 17.025 0.212 -46.863 1.00 96.44 73 MET A O 1
ATOM 564 N N . GLN A 1 74 ? 19.253 0.328 -46.795 1.00 95.50 74 GLN A N 1
ATOM 565 C CA . GLN A 1 74 ? 19.368 -0.366 -45.503 1.00 95.50 74 GLN A CA 1
ATOM 566 C C . GLN A 1 74 ? 18.792 0.456 -44.343 1.00 95.50 74 GLN A C 1
ATOM 568 O O . GLN A 1 74 ? 18.144 -0.094 -43.450 1.00 95.50 74 GLN A O 1
ATOM 573 N N . LEU A 1 75 ? 19.008 1.771 -44.352 1.00 95.38 75 LEU A N 1
ATOM 574 C CA . LEU A 1 75 ? 18.432 2.669 -43.357 1.00 95.38 75 LEU A CA 1
ATOM 575 C C . LEU A 1 75 ? 16.917 2.769 -43.523 1.00 95.38 75 LEU A C 1
ATOM 577 O O . LEU A 1 75 ? 16.209 2.606 -42.541 1.00 95.38 75 LEU A O 1
ATOM 581 N N . GLU A 1 76 ? 16.404 2.936 -44.741 1.00 95.94 76 GLU A N 1
ATOM 582 C CA . GLU A 1 76 ? 14.963 2.975 -45.014 1.00 95.94 76 GLU A CA 1
ATOM 583 C C . GLU A 1 76 ? 14.266 1.690 -44.567 1.00 95.94 76 GLU A C 1
ATOM 585 O O . GLU A 1 76 ? 13.255 1.746 -43.870 1.00 95.94 76 GLU A O 1
ATOM 590 N N . THR A 1 77 ? 14.830 0.525 -44.897 1.00 94.19 77 THR A N 1
ATOM 591 C CA . THR A 1 77 ? 14.280 -0.764 -44.452 1.00 94.19 77 THR A CA 1
ATOM 592 C C . THR A 1 77 ? 14.301 -0.886 -42.929 1.00 94.19 77 THR A C 1
ATOM 594 O O . THR A 1 77 ? 13.277 -1.226 -42.335 1.00 94.19 77 THR A O 1
ATOM 597 N N . SER A 1 78 ? 15.403 -0.513 -42.275 1.00 92.56 78 SER A N 1
ATOM 598 C CA . SER A 1 78 ? 15.501 -0.523 -40.810 1.00 92.56 78 SER A CA 1
ATOM 599 C C . SER A 1 78 ? 14.493 0.433 -40.164 1.00 92.56 78 SER A C 1
ATOM 601 O O . SER A 1 78 ? 13.720 0.029 -39.297 1.00 92.56 78 SER A O 1
ATOM 603 N N . THR A 1 79 ? 14.439 1.683 -40.622 1.00 94.56 79 THR A N 1
ATOM 604 C CA . THR A 1 79 ? 13.565 2.731 -40.086 1.00 94.56 79 THR A CA 1
ATOM 605 C C . THR A 1 79 ? 12.090 2.453 -40.369 1.00 94.56 79 THR A C 1
ATOM 607 O O . THR A 1 79 ? 11.254 2.776 -39.532 1.00 94.56 79 THR A O 1
ATOM 610 N N . SER A 1 80 ? 11.743 1.795 -41.480 1.00 94.50 80 SER A N 1
ATOM 611 C CA . SER A 1 80 ? 10.349 1.448 -41.801 1.00 94.50 80 SER A CA 1
ATOM 612 C C . SER A 1 80 ? 9.707 0.499 -40.781 1.00 94.50 80 SER A C 1
ATOM 614 O O . SER A 1 80 ? 8.496 0.553 -40.563 1.00 94.50 80 SER A O 1
ATOM 616 N N . SER A 1 81 ? 10.514 -0.326 -40.105 1.00 94.38 81 SER A N 1
ATOM 617 C CA . SER A 1 81 ? 10.044 -1.257 -39.072 1.00 94.38 81 SER A CA 1
ATOM 618 C C . SER A 1 81 ? 9.808 -0.585 -37.713 1.00 94.38 81 SER A C 1
ATOM 620 O O . SER A 1 81 ? 8.956 -1.027 -36.938 1.00 94.38 81 SER A O 1
ATOM 622 N N . TRP A 1 82 ? 10.520 0.511 -37.417 1.00 96.38 82 TRP A N 1
ATOM 623 C CA . TRP A 1 82 ? 10.495 1.155 -36.100 1.00 96.38 82 TRP A CA 1
ATOM 624 C C . TRP A 1 82 ? 9.106 1.641 -35.682 1.00 96.38 82 TRP A C 1
ATOM 626 O O . TRP A 1 82 ? 8.728 1.363 -34.546 1.00 96.38 82 TRP A O 1
ATOM 636 N N . PRO A 1 83 ? 8.295 2.285 -36.547 1.00 96.62 83 PRO A N 1
ATOM 637 C CA . PRO A 1 83 ? 6.938 2.669 -36.180 1.00 96.62 83 PRO A CA 1
ATOM 638 C C . PRO A 1 83 ? 6.082 1.483 -35.730 1.00 96.62 83 PRO A C 1
ATOM 640 O O . PRO A 1 83 ? 5.274 1.637 -34.822 1.00 96.62 83 PRO A O 1
ATOM 643 N N . SER A 1 84 ? 6.257 0.304 -36.338 1.00 96.00 84 SER A N 1
ATOM 644 C CA . SER A 1 84 ? 5.524 -0.901 -35.938 1.00 96.00 84 SER A CA 1
ATOM 645 C C . SER A 1 84 ? 5.972 -1.399 -34.569 1.00 96.00 84 SER A C 1
ATOM 647 O O . SER A 1 84 ? 5.131 -1.685 -33.726 1.00 96.00 84 SER A O 1
ATOM 649 N N . HIS A 1 85 ? 7.283 -1.460 -34.326 1.00 96.62 85 HIS A N 1
ATOM 650 C CA . HIS A 1 85 ? 7.824 -1.875 -33.031 1.00 96.62 85 HIS A CA 1
ATOM 651 C C . HIS A 1 85 ? 7.466 -0.906 -31.905 1.00 96.62 85 HIS A C 1
ATOM 653 O O . HIS A 1 85 ? 7.167 -1.341 -30.797 1.00 96.62 85 HIS A O 1
ATOM 659 N N . ILE A 1 86 ? 7.490 0.400 -32.182 1.00 97.19 86 ILE A N 1
ATOM 660 C CA . ILE A 1 86 ? 7.084 1.422 -31.219 1.00 97.19 86 ILE A CA 1
ATOM 661 C C . ILE A 1 86 ? 5.600 1.259 -30.904 1.00 97.19 86 ILE A C 1
ATOM 663 O O . ILE A 1 86 ? 5.275 1.171 -29.729 1.00 97.19 86 ILE A O 1
ATOM 667 N N . ARG A 1 87 ? 4.731 1.135 -31.921 1.00 98.00 87 ARG A N 1
ATOM 668 C CA . ARG A 1 87 ? 3.291 0.903 -31.714 1.00 98.00 87 ARG A CA 1
ATOM 669 C C . ARG A 1 87 ? 3.016 -0.348 -30.889 1.00 98.00 87 ARG A C 1
ATOM 671 O O . ARG A 1 87 ? 2.285 -0.279 -29.912 1.00 98.00 87 ARG A O 1
ATOM 678 N N . GLN A 1 88 ? 3.658 -1.460 -31.233 1.00 98.19 88 GLN A N 1
ATOM 679 C CA . GLN A 1 88 ? 3.502 -2.702 -30.484 1.00 98.19 88 GLN A CA 1
ATOM 680 C C . GLN A 1 88 ? 3.912 -2.520 -29.016 1.00 98.19 88 GLN A C 1
ATOM 682 O O . GLN A 1 88 ? 3.167 -2.888 -28.117 1.00 98.19 88 GLN A O 1
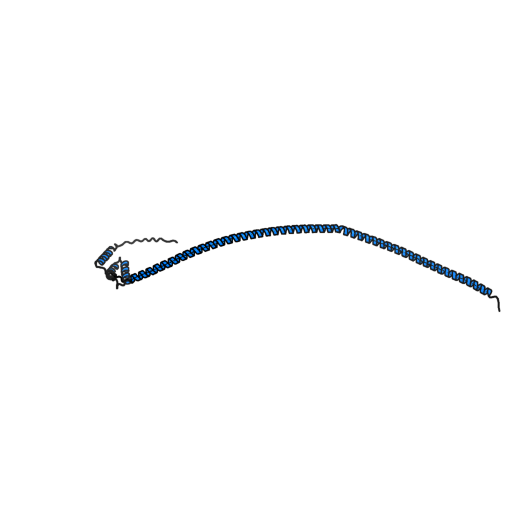ATOM 687 N N . ARG A 1 89 ? 5.072 -1.905 -28.755 1.00 97.94 89 ARG A N 1
ATOM 688 C CA . ARG A 1 89 ? 5.530 -1.665 -27.381 1.00 97.94 89 ARG A CA 1
ATOM 689 C C . ARG A 1 89 ? 4.644 -0.688 -26.617 1.00 97.94 89 ARG A C 1
ATOM 691 O O . ARG A 1 89 ? 4.507 -0.840 -25.408 1.00 97.94 89 ARG A O 1
ATOM 698 N N . THR A 1 90 ? 4.075 0.316 -27.283 1.00 98.12 90 THR A N 1
ATOM 699 C CA . THR A 1 90 ? 3.119 1.226 -26.642 1.00 98.12 90 THR A CA 1
ATOM 700 C C . THR A 1 90 ? 1.816 0.509 -26.316 1.00 98.12 90 THR A C 1
ATOM 702 O O . THR A 1 90 ? 1.339 0.662 -25.204 1.00 98.12 90 THR A O 1
ATOM 705 N N . GLU A 1 91 ? 1.297 -0.330 -27.215 1.00 98.12 91 GLU A N 1
ATOM 706 C CA . GLU A 1 91 ? 0.088 -1.131 -26.972 1.00 98.12 91 GLU A CA 1
ATOM 707 C C . GLU A 1 91 ? 0.296 -2.136 -25.828 1.00 98.12 91 GLU A C 1
ATOM 709 O O . GLU A 1 91 ? -0.559 -2.265 -24.955 1.00 98.12 91 GLU A O 1
ATOM 714 N N . GLU A 1 92 ? 1.450 -2.809 -25.783 1.00 98.31 92 GLU A N 1
ATOM 715 C CA . GLU A 1 92 ? 1.831 -3.699 -24.677 1.00 98.31 92 GLU A CA 1
ATOM 716 C C . GLU A 1 92 ? 1.900 -2.931 -23.345 1.00 98.31 92 GLU A C 1
ATOM 718 O O . GLU A 1 92 ? 1.300 -3.350 -22.355 1.00 98.31 92 GLU A O 1
ATOM 723 N N . ALA A 1 93 ? 2.564 -1.770 -23.327 1.00 98.12 93 ALA A N 1
ATOM 724 C CA . ALA A 1 93 ? 2.663 -0.937 -22.130 1.00 98.12 93 ALA A CA 1
ATOM 725 C C . ALA A 1 93 ? 1.303 -0.368 -21.682 1.00 98.12 93 ALA A C 1
ATOM 727 O O . ALA A 1 93 ? 1.039 -0.288 -20.484 1.00 98.12 93 ALA A O 1
ATOM 728 N N . GLU A 1 94 ? 0.433 0.014 -22.620 1.00 98.38 94 GLU A N 1
ATOM 729 C CA . GLU A 1 94 ? -0.932 0.471 -22.339 1.00 98.38 94 GLU A CA 1
ATOM 730 C C . GLU A 1 94 ? -1.794 -0.661 -21.770 1.00 98.38 94 GLU A C 1
ATOM 732 O O . GLU A 1 94 ? -2.524 -0.446 -20.801 1.00 98.38 94 GLU A O 1
ATOM 737 N N . ALA A 1 95 ? -1.673 -1.877 -22.309 1.00 98.38 95 ALA A N 1
ATOM 738 C CA . ALA A 1 95 ? -2.378 -3.049 -21.800 1.00 98.38 95 ALA A CA 1
ATOM 739 C C . ALA A 1 95 ? -1.926 -3.421 -20.380 1.00 98.38 95 ALA A C 1
ATOM 741 O O . ALA A 1 95 ? -2.756 -3.746 -19.531 1.00 98.38 95 ALA A O 1
ATOM 742 N N . ASP A 1 96 ? -0.626 -3.359 -20.101 1.00 98.12 96 ASP A N 1
ATOM 743 C CA . ASP A 1 96 ? -0.101 -3.637 -18.764 1.00 98.12 96 ASP A CA 1
ATOM 744 C C . ASP A 1 96 ? -0.462 -2.530 -17.765 1.00 98.12 96 ASP A C 1
ATOM 746 O O . ASP A 1 96 ? -0.798 -2.825 -16.616 1.00 98.12 96 ASP A O 1
ATOM 750 N N . LEU A 1 97 ? -0.494 -1.265 -18.201 1.00 98.31 97 LEU A N 1
ATOM 751 C CA . LEU A 1 97 ? -1.001 -0.163 -17.385 1.00 98.31 97 LEU A CA 1
ATOM 752 C C . LEU A 1 97 ? -2.486 -0.350 -17.045 1.00 98.31 97 LEU A C 1
ATOM 754 O O . LEU A 1 97 ? -2.869 -0.129 -15.897 1.00 98.31 97 LEU A O 1
ATOM 758 N N . ALA A 1 98 ? -3.307 -0.774 -18.009 1.00 98.31 98 ALA A N 1
ATOM 759 C CA . ALA A 1 98 ? -4.725 -1.044 -17.784 1.00 98.31 98 ALA A CA 1
ATOM 760 C C . ALA A 1 98 ? -4.930 -2.163 -16.749 1.00 98.31 98 ALA A C 1
ATOM 762 O O . ALA A 1 98 ? -5.672 -1.975 -15.788 1.00 98.31 98 ALA A O 1
ATOM 763 N N . LYS A 1 99 ? -4.196 -3.279 -16.864 1.00 98.56 99 LYS A N 1
ATOM 764 C CA . LYS A 1 99 ? -4.244 -4.368 -15.868 1.00 98.56 99 LYS A CA 1
ATOM 765 C C . LYS A 1 99 ? -3.857 -3.887 -14.470 1.00 98.56 99 LYS A C 1
ATOM 767 O O . LYS A 1 99 ? -4.560 -4.171 -13.506 1.00 98.56 99 LYS A O 1
ATOM 772 N N . ALA A 1 100 ? -2.769 -3.126 -14.356 1.00 98.12 100 ALA A N 1
ATOM 773 C CA . ALA A 1 100 ? -2.330 -2.591 -13.069 1.00 98.12 100 ALA A CA 1
ATOM 774 C C . ALA A 1 100 ? -3.363 -1.621 -12.463 1.00 98.12 100 ALA A C 1
ATOM 776 O O . ALA A 1 100 ? -3.541 -1.578 -11.246 1.00 98.12 100 ALA A O 1
ATOM 777 N N . GLN A 1 101 ? -4.063 -0.839 -13.291 1.00 98.56 101 GLN A N 1
ATOM 778 C CA . GLN A 1 101 ? -5.152 0.025 -12.833 1.00 98.56 101 GLN A CA 1
ATOM 779 C C . GLN A 1 101 ? -6.341 -0.784 -12.302 1.00 98.56 101 GLN A C 1
ATOM 781 O O . GLN A 1 101 ? -6.863 -0.438 -11.240 1.00 98.56 101 GLN A O 1
ATOM 786 N N . ASP A 1 102 ? -6.724 -1.864 -12.983 1.00 98.50 102 ASP A N 1
ATOM 787 C CA . ASP A 1 102 ? -7.798 -2.756 -12.537 1.00 98.50 102 ASP A CA 1
ATOM 788 C C . ASP A 1 102 ? -7.454 -3.424 -11.194 1.00 98.50 102 ASP A C 1
ATOM 790 O O . ASP A 1 102 ? -8.263 -3.390 -10.264 1.00 98.50 102 ASP A O 1
ATOM 794 N N . GLU A 1 103 ? -6.224 -3.927 -11.034 1.00 98.44 103 GLU A N 1
ATOM 795 C CA . GLU A 1 103 ? -5.733 -4.492 -9.766 1.00 98.44 103 GLU A CA 1
ATOM 796 C C . GLU A 1 103 ? -5.775 -3.464 -8.622 1.00 98.44 103 GLU A C 1
ATOM 798 O O . GLU A 1 103 ? -6.202 -3.767 -7.505 1.00 98.44 103 GLU A O 1
ATOM 803 N N . LEU A 1 104 ? -5.382 -2.211 -8.884 1.00 98.44 104 LEU A N 1
ATOM 804 C CA . LEU A 1 104 ? -5.453 -1.139 -7.887 1.00 98.44 104 LEU A CA 1
ATOM 805 C C . LEU A 1 104 ? -6.894 -0.806 -7.486 1.00 98.44 104 LEU A C 1
ATOM 807 O O . LEU A 1 104 ? -7.148 -0.489 -6.317 1.00 98.44 104 LEU A O 1
ATOM 811 N N . VAL A 1 105 ? -7.838 -0.856 -8.429 1.00 98.62 105 VAL A N 1
ATOM 812 C CA . VAL A 1 105 ? -9.266 -0.680 -8.137 1.00 98.62 105 VAL A CA 1
ATOM 813 C C . VAL A 1 105 ? -9.770 -1.838 -7.280 1.00 98.62 105 VAL A C 1
ATOM 815 O O . VAL A 1 105 ? -10.411 -1.592 -6.256 1.00 98.62 105 VAL A O 1
ATOM 818 N N . GLU A 1 106 ? -9.431 -3.080 -7.624 1.00 98.56 106 GLU A N 1
ATOM 819 C CA . GLU A 1 106 ? -9.816 -4.259 -6.848 1.00 98.56 106 GLU A CA 1
ATOM 820 C C . GLU A 1 106 ? -9.287 -4.174 -5.408 1.00 98.56 106 GLU A C 1
ATOM 822 O O . GLU A 1 106 ? -10.072 -4.234 -4.457 1.00 98.56 106 GLU A O 1
ATOM 827 N N . ILE A 1 107 ? -7.991 -3.898 -5.228 1.00 98.38 107 ILE A N 1
ATOM 828 C CA . ILE A 1 107 ? -7.371 -3.734 -3.903 1.00 98.38 107 ILE A CA 1
ATOM 82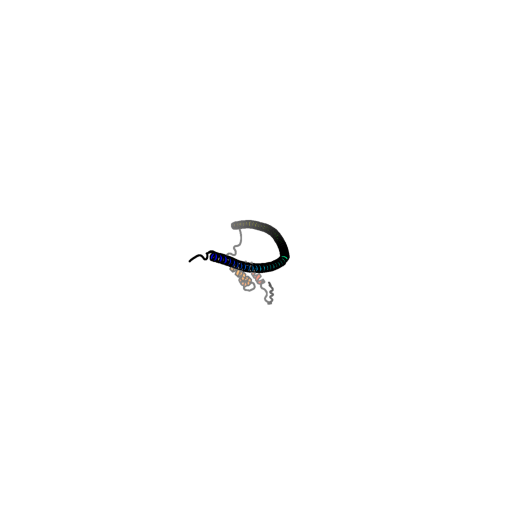9 C C . ILE A 1 107 ? -8.052 -2.611 -3.113 1.00 98.38 107 ILE A C 1
ATOM 831 O O . ILE A 1 107 ? -8.361 -2.780 -1.930 1.00 98.38 107 ILE A O 1
ATOM 835 N N . ARG A 1 108 ? -8.333 -1.467 -3.750 1.00 98.62 108 ARG A N 1
ATOM 836 C CA . ARG A 1 108 ? -9.020 -0.344 -3.096 1.00 98.62 108 ARG A CA 1
ATOM 837 C C . ARG A 1 108 ? -10.408 -0.747 -2.607 1.00 98.62 108 ARG A C 1
ATOM 839 O O . ARG A 1 108 ? -10.763 -0.425 -1.474 1.00 98.62 108 ARG A O 1
ATOM 846 N N . THR A 1 109 ? -11.185 -1.442 -3.433 1.00 98.50 109 THR A N 1
ATOM 847 C CA . THR A 1 109 ? -12.537 -1.880 -3.056 1.00 98.50 109 THR A CA 1
ATOM 848 C C . THR A 1 109 ? -12.511 -2.932 -1.945 1.00 98.50 109 THR A C 1
ATOM 850 O O . THR A 1 109 ? -13.302 -2.846 -1.004 1.00 98.50 109 THR A O 1
ATOM 853 N N . ALA A 1 110 ? -11.560 -3.871 -1.983 1.00 98.50 110 ALA A N 1
ATOM 854 C CA . ALA A 1 110 ? -11.358 -4.856 -0.926 1.00 98.50 110 ALA A CA 1
ATOM 855 C C . ALA A 1 110 ? -10.992 -4.186 0.409 1.00 98.50 110 ALA A C 1
ATOM 857 O O . ALA A 1 110 ? -11.587 -4.491 1.444 1.00 98.50 110 ALA A O 1
ATOM 858 N N . MET A 1 111 ? -10.079 -3.210 0.379 1.00 98.44 111 MET A N 1
ATOM 859 C CA . MET A 1 111 ? -9.690 -2.433 1.556 1.00 98.44 111 MET A CA 1
ATOM 860 C C . MET A 1 111 ? -10.870 -1.639 2.133 1.00 98.44 111 MET A C 1
ATOM 862 O O . MET A 1 111 ? -11.087 -1.661 3.342 1.00 98.44 111 MET A O 1
ATOM 866 N N . GLN A 1 112 ? -11.669 -0.980 1.288 1.00 98.38 112 GLN A N 1
ATOM 867 C CA . GLN A 1 112 ? -12.867 -0.255 1.729 1.00 98.38 112 GLN A CA 1
ATOM 868 C C . GLN A 1 112 ? -13.895 -1.185 2.381 1.00 98.38 112 GLN A C 1
ATOM 870 O O . GLN A 1 112 ? -14.490 -0.832 3.400 1.00 98.38 112 GLN A O 1
ATOM 875 N N . LYS A 1 113 ? -14.081 -2.390 1.832 1.00 98.31 113 LYS A N 1
ATOM 876 C CA . LYS A 1 113 ? -14.978 -3.398 2.405 1.00 98.31 113 LYS A CA 1
ATOM 877 C C . LYS A 1 113 ? -14.505 -3.858 3.783 1.00 98.31 113 LYS A C 1
ATOM 879 O O . LYS A 1 113 ? -15.322 -3.958 4.697 1.00 98.31 113 LYS A O 1
ATOM 884 N N . GLU A 1 114 ? -13.208 -4.106 3.952 1.00 98.31 114 GLU A N 1
ATOM 885 C CA . GLU A 1 114 ? -12.663 -4.510 5.251 1.00 98.31 114 GLU A CA 1
ATOM 886 C C . GLU A 1 114 ? -12.705 -3.359 6.263 1.00 98.31 114 GLU A C 1
ATOM 888 O O . GLU A 1 114 ? -13.075 -3.566 7.417 1.00 98.31 114 GLU A O 1
ATOM 893 N N . GLN A 1 115 ? -12.447 -2.123 5.830 1.00 98.06 115 GLN A N 1
ATOM 894 C CA . GLN A 1 115 ? -12.603 -0.941 6.676 1.00 98.06 115 GLN A CA 1
ATOM 895 C C . GLN A 1 115 ? -14.053 -0.779 7.156 1.00 98.06 115 GLN A C 1
ATOM 897 O O . GLN A 1 115 ? -14.281 -0.547 8.343 1.00 98.06 115 GLN A O 1
ATOM 902 N N . ALA A 1 116 ? -15.038 -0.960 6.270 1.00 98.12 116 ALA A N 1
ATOM 903 C CA . ALA A 1 116 ? -16.453 -0.928 6.636 1.00 98.12 116 ALA A CA 1
ATOM 904 C C . ALA A 1 116 ? -16.822 -2.059 7.611 1.00 98.12 116 ALA A C 1
ATOM 906 O O . ALA A 1 116 ? -17.547 -1.832 8.580 1.00 98.12 116 ALA A O 1
ATOM 907 N N . ARG A 1 117 ? -16.282 -3.266 7.401 1.00 98.56 117 ARG A N 1
ATOM 908 C CA . ARG A 1 117 ? -16.477 -4.413 8.299 1.00 98.56 117 ARG A CA 1
ATOM 909 C C . ARG A 1 117 ? -15.916 -4.146 9.695 1.00 98.56 117 ARG A C 1
ATOM 911 O O . ARG A 1 117 ? -16.596 -4.415 10.684 1.00 98.56 117 ARG A O 1
ATOM 918 N N . LEU A 1 118 ? -14.692 -3.629 9.783 1.00 98.44 118 LEU A N 1
ATOM 919 C CA . LEU A 1 118 ? -14.061 -3.290 11.057 1.00 98.44 118 LEU A CA 1
ATOM 920 C C . LEU A 1 118 ? -14.816 -2.168 11.763 1.00 98.44 118 LEU A C 1
ATOM 922 O O . LEU A 1 118 ? -15.057 -2.268 12.962 1.00 98.44 118 LEU A O 1
ATOM 926 N N . HIS A 1 119 ? -15.256 -1.147 11.027 1.00 98.38 119 HIS A N 1
ATOM 927 C CA . HIS A 1 119 ? -16.053 -0.068 11.597 1.00 98.38 119 HIS A CA 1
ATOM 928 C C . HIS A 1 119 ? -17.379 -0.583 12.175 1.00 98.38 119 HIS A C 1
ATOM 930 O O . HIS A 1 119 ? -17.702 -0.283 13.321 1.00 98.38 119 HIS A O 1
ATOM 936 N N . ALA A 1 120 ? -18.088 -1.453 11.449 1.00 98.31 120 ALA A N 1
ATOM 937 C CA . ALA A 1 120 ? -19.294 -2.103 11.959 1.00 98.31 120 ALA A CA 1
ATOM 938 C C . ALA A 1 120 ? -19.020 -2.938 13.223 1.00 98.31 120 ALA A C 1
ATOM 940 O O . ALA A 1 120 ? -19.828 -2.951 14.149 1.00 98.31 120 ALA A O 1
ATOM 941 N N . ARG A 1 121 ? -17.862 -3.611 13.296 1.00 98.44 121 ARG A N 1
ATOM 942 C CA . ARG A 1 121 ? -17.467 -4.373 14.486 1.00 98.44 121 ARG A CA 1
ATOM 943 C C . ARG A 1 121 ? -17.165 -3.474 15.684 1.00 98.44 121 ARG A C 1
ATOM 945 O O . ARG A 1 121 ? -17.516 -3.851 16.796 1.00 98.44 121 ARG A O 1
ATOM 952 N N . VAL A 1 122 ? -16.524 -2.326 15.468 1.00 98.44 122 VAL A N 1
ATOM 953 C CA . VAL A 1 122 ? -16.265 -1.339 16.528 1.00 98.44 122 VAL A CA 1
ATOM 954 C C . VAL A 1 122 ? -17.584 -0.825 17.092 1.00 98.44 122 VAL A C 1
ATOM 956 O O . VAL A 1 122 ? -17.787 -0.945 18.293 1.00 98.44 122 VAL A O 1
ATOM 959 N N . VAL A 1 123 ? -18.511 -0.390 16.233 1.00 98.25 123 VAL A N 1
ATOM 960 C CA . VAL A 1 123 ? -19.839 0.086 16.661 1.00 98.25 123 VAL A CA 1
ATOM 961 C C . VAL A 1 123 ? -20.580 -0.984 17.471 1.00 98.25 123 VAL A C 1
ATOM 963 O O . VAL A 1 123 ? -21.112 -0.697 18.538 1.00 98.25 123 VAL A O 1
ATOM 966 N N . GLN A 1 124 ? -20.550 -2.243 17.022 1.00 98.19 124 GLN A N 1
ATOM 967 C CA . GLN A 1 124 ? -21.168 -3.349 17.758 1.00 98.19 124 GLN A CA 1
ATOM 968 C C . GLN A 1 124 ? -20.533 -3.573 19.142 1.00 98.19 124 GLN A C 1
ATOM 970 O O . GLN A 1 124 ? -21.225 -3.910 20.100 1.00 98.19 124 GLN A O 1
ATOM 975 N N . LEU A 1 125 ? -19.207 -3.455 19.254 1.00 97.81 125 LEU A N 1
ATOM 976 C CA . LEU A 1 125 ? -18.514 -3.623 20.532 1.00 97.81 125 LEU A CA 1
ATOM 977 C C . LEU A 1 125 ? -18.774 -2.446 21.475 1.00 97.81 125 LEU A C 1
ATOM 979 O O . LEU A 1 125 ? -18.919 -2.670 22.672 1.00 97.81 125 LEU A O 1
ATOM 983 N N . GLU A 1 126 ? -18.858 -1.225 20.951 1.00 98.06 126 GLU A N 1
ATOM 984 C CA . GLU A 1 126 ? -19.224 -0.036 21.725 1.00 98.06 126 GLU A CA 1
ATOM 985 C C . GLU A 1 126 ? -20.632 -0.176 22.316 1.00 98.06 126 GLU A C 1
ATOM 987 O O . GLU A 1 126 ? -20.805 0.040 23.512 1.00 98.06 126 GLU A O 1
ATOM 992 N N . GLU A 1 127 ? -21.608 -0.642 21.531 1.00 97.88 127 GLU A N 1
ATOM 993 C CA . GLU A 1 127 ? -22.968 -0.929 22.014 1.00 97.88 127 GLU A CA 1
ATOM 994 C C . GLU A 1 127 ? -22.964 -1.978 23.141 1.00 97.88 127 GLU A C 1
ATOM 996 O O . GLU A 1 127 ? -23.504 -1.745 24.220 1.00 97.88 127 GLU A O 1
ATOM 1001 N N . GLN A 1 128 ? -22.245 -3.093 22.955 1.00 97.56 128 GLN A N 1
ATOM 1002 C CA . GLN A 1 128 ? -22.117 -4.130 23.989 1.00 97.56 128 GLN A CA 1
ATOM 1003 C C . GLN A 1 128 ? -21.441 -3.638 25.273 1.00 97.56 128 GLN A C 1
ATOM 1005 O O . GLN A 1 128 ? -21.706 -4.176 26.352 1.00 97.56 128 GLN A O 1
ATOM 1010 N N . LEU A 1 129 ? -20.517 -2.681 25.168 1.00 97.62 129 LEU A N 1
ATOM 1011 C CA . LEU A 1 129 ? -19.874 -2.081 26.332 1.00 97.62 129 LEU A CA 1
ATOM 1012 C C . LEU A 1 129 ? -20.851 -1.186 27.090 1.00 97.62 129 LEU A C 1
ATOM 1014 O O . LEU A 1 129 ? -20.908 -1.297 28.312 1.00 97.62 129 LEU A O 1
ATOM 1018 N N . VAL A 1 130 ? -21.650 -0.378 26.389 1.00 98.00 130 VAL A N 1
ATOM 1019 C CA . VAL A 1 130 ? -22.691 0.455 27.010 1.00 98.00 130 VAL A CA 1
ATOM 1020 C C . VAL A 1 130 ? -23.704 -0.414 27.755 1.00 98.00 130 VAL A C 1
ATOM 1022 O O . VAL A 1 130 ? -23.935 -0.186 28.942 1.00 98.00 130 VAL A O 1
ATOM 1025 N N . ASP A 1 131 ? -24.221 -1.471 27.123 1.00 96.94 131 ASP A N 1
ATOM 1026 C CA . ASP A 1 131 ? -25.169 -2.394 27.762 1.00 96.94 131 ASP A CA 1
ATOM 1027 C C . ASP A 1 131 ? -24.578 -3.029 29.031 1.00 96.94 131 ASP A C 1
ATOM 1029 O O . ASP A 1 131 ? -25.215 -3.075 30.088 1.00 96.94 131 ASP A O 1
ATOM 1033 N N . ARG A 1 132 ? -23.317 -3.476 28.964 1.00 97.06 132 ARG A N 1
ATOM 1034 C CA . ARG A 1 132 ? -22.623 -4.051 30.126 1.00 97.06 132 ARG A CA 1
ATOM 1035 C C . ARG A 1 132 ? -22.366 -3.039 31.230 1.00 97.06 132 ARG A C 1
ATOM 1037 O O . ARG A 1 132 ? -22.416 -3.392 32.411 1.00 97.06 132 ARG A O 1
ATOM 1044 N N . GLU A 1 133 ? -22.056 -1.799 30.879 1.00 96.69 133 GLU A N 1
ATOM 1045 C CA . GLU A 1 133 ? -21.905 -0.729 31.856 1.00 96.69 133 GLU A CA 1
ATOM 1046 C C . GLU A 1 133 ? -23.237 -0.430 32.546 1.00 96.69 133 GLU A C 1
ATOM 1048 O O . GLU A 1 133 ? -23.271 -0.335 33.777 1.00 96.69 133 GLU A O 1
ATOM 1053 N N . GLU A 1 134 ? -24.343 -0.388 31.805 1.00 97.19 134 GLU A N 1
ATOM 1054 C CA . GLU A 1 134 ? -25.678 -0.251 32.381 1.00 97.19 134 GLU A CA 1
ATOM 1055 C C . GLU A 1 134 ? -26.027 -1.404 33.328 1.00 97.19 134 GLU A C 1
ATOM 1057 O O . GLU A 1 134 ? -26.468 -1.164 34.453 1.00 97.19 134 GLU A O 1
ATOM 1062 N N . GLU A 1 135 ? -25.808 -2.656 32.925 1.00 96.75 135 GLU A N 1
ATOM 1063 C CA . GLU A 1 135 ? -26.033 -3.824 33.785 1.00 96.75 135 GLU A CA 1
ATOM 1064 C C . GLU A 1 135 ? -25.205 -3.744 35.070 1.00 96.75 135 GLU A C 1
ATOM 1066 O O . GLU A 1 135 ? -25.724 -3.948 36.172 1.00 96.75 135 GLU A O 1
ATOM 1071 N N . ARG A 1 136 ? -23.925 -3.372 34.953 1.00 97.56 136 ARG A N 1
ATOM 1072 C CA . ARG A 1 136 ? -23.033 -3.204 36.103 1.00 97.56 136 ARG A CA 1
ATOM 1073 C C . ARG A 1 136 ? -23.523 -2.104 37.040 1.00 97.56 136 ARG A C 1
ATOM 1075 O O . ARG A 1 136 ? -23.479 -2.288 38.255 1.00 97.56 136 ARG A O 1
ATOM 1082 N N . THR A 1 137 ? -23.990 -0.970 36.516 1.00 97.19 137 THR A N 1
ATOM 1083 C CA . THR A 1 137 ? -24.531 0.112 37.359 1.00 97.19 137 THR A CA 1
ATOM 1084 C C . THR A 1 137 ? -25.824 -0.298 38.062 1.00 97.19 137 THR A C 1
ATOM 1086 O O . THR A 1 137 ? -25.960 -0.030 39.256 1.00 97.19 137 THR A O 1
ATOM 1089 N N . LYS A 1 138 ? -26.727 -1.016 37.378 1.00 97.19 138 LYS A N 1
ATOM 1090 C CA . LYS A 1 138 ? -27.954 -1.576 37.972 1.00 97.19 138 LYS A CA 1
ATOM 1091 C C . LYS A 1 138 ? -27.619 -2.567 39.093 1.00 97.19 138 LYS A C 1
ATOM 1093 O O . LYS A 1 138 ? -28.142 -2.431 40.196 1.00 97.19 138 LYS A O 1
ATOM 1098 N N . ALA A 1 139 ? -26.686 -3.491 38.855 1.00 97.31 139 ALA A N 1
ATOM 1099 C CA . ALA A 1 139 ? -26.228 -4.451 39.861 1.00 97.31 139 ALA A CA 1
ATOM 1100 C C . ALA A 1 139 ? -25.559 -3.767 41.068 1.00 97.31 139 ALA A C 1
ATOM 1102 O O . ALA A 1 139 ? -25.815 -4.131 42.213 1.00 97.31 139 ALA A O 1
ATOM 1103 N N . MET A 1 140 ? -24.736 -2.741 40.832 1.00 97.56 140 MET A N 1
ATOM 1104 C CA . MET A 1 140 ? -24.118 -1.948 41.900 1.00 97.56 140 MET A CA 1
ATOM 1105 C C . MET A 1 140 ? -25.153 -1.179 42.729 1.00 97.56 140 MET A C 1
ATOM 1107 O O . MET A 1 140 ? -25.010 -1.091 43.948 1.00 97.56 140 MET A O 1
ATOM 1111 N N . ALA A 1 141 ? -26.181 -0.615 42.092 1.00 97.50 141 ALA A N 1
ATOM 1112 C CA . ALA A 1 141 ? -27.260 0.081 42.786 1.00 97.50 141 ALA A CA 1
ATOM 1113 C C . ALA A 1 141 ? -28.084 -0.879 43.654 1.00 97.50 141 ALA A C 1
ATOM 1115 O O . ALA A 1 141 ? -28.398 -0.547 44.795 1.00 97.50 141 ALA A O 1
ATOM 1116 N N . GLU A 1 142 ? -28.381 -2.074 43.143 1.00 97.50 142 GLU A N 1
ATOM 1117 C CA . GLU A 1 142 ? -29.088 -3.113 43.893 1.00 97.50 142 GLU A CA 1
ATOM 1118 C C . GLU A 1 142 ? -28.270 -3.606 45.093 1.00 97.50 142 GLU A C 1
ATOM 1120 O O . GLU A 1 142 ? -28.770 -3.641 46.213 1.00 97.50 142 GLU A O 1
ATOM 1125 N N . ASN A 1 143 ? -26.977 -3.876 44.901 1.00 97.50 143 ASN A N 1
ATOM 1126 C CA . ASN A 1 143 ? -26.092 -4.281 45.994 1.00 97.50 143 ASN A CA 1
ATOM 1127 C C . ASN A 1 143 ? -25.986 -3.185 47.076 1.00 97.50 143 ASN A C 1
ATOM 1129 O O . ASN A 1 143 ? -26.051 -3.473 48.267 1.00 97.50 143 ASN A O 1
ATOM 1133 N N . ARG A 1 144 ? -25.927 -1.901 46.686 1.00 97.56 144 ARG A N 1
ATOM 1134 C CA . ARG A 1 144 ? -25.972 -0.780 47.646 1.00 97.56 144 ARG A CA 1
ATOM 1135 C C . ARG A 1 144 ? -27.259 -0.750 48.470 1.00 97.56 144 ARG A C 1
ATOM 1137 O O . ARG A 1 144 ? -27.188 -0.423 49.650 1.00 97.56 144 ARG A O 1
ATOM 1144 N N . ARG A 1 145 ? -28.413 -1.068 47.873 1.00 97.31 145 ARG A N 1
ATOM 1145 C CA . ARG A 1 145 ? -29.683 -1.162 48.612 1.00 97.31 145 ARG A CA 1
ATOM 1146 C C . ARG A 1 145 ? -29.644 -2.301 49.621 1.00 97.31 145 ARG A C 1
ATOM 1148 O O . ARG A 1 145 ? -29.904 -2.060 50.790 1.00 97.31 145 ARG A O 1
ATOM 1155 N N . GLN A 1 146 ? -29.216 -3.488 49.192 1.00 97.25 146 GLN A N 1
ATOM 1156 C CA . GLN A 1 146 ? -29.101 -4.659 50.066 1.00 97.25 146 GLN A CA 1
ATOM 1157 C C . GLN A 1 146 ? -28.155 -4.415 51.246 1.00 97.25 146 GLN A C 1
ATOM 1159 O O . GLN A 1 146 ? -28.473 -4.787 52.371 1.00 97.25 146 GLN A O 1
ATOM 1164 N N . ILE A 1 147 ? -27.014 -3.756 51.012 1.00 97.31 147 ILE A N 1
ATOM 1165 C CA . ILE A 1 147 ? -26.100 -3.351 52.089 1.00 97.31 147 ILE A CA 1
ATOM 1166 C C . ILE A 1 147 ? -26.814 -2.415 53.070 1.00 97.31 147 ILE A C 1
ATOM 1168 O O . ILE A 1 147 ? -26.758 -2.662 54.269 1.00 97.31 147 ILE A O 1
ATOM 1172 N N . GLY A 1 148 ? -27.530 -1.398 52.580 1.00 97.69 148 GLY A N 1
ATOM 1173 C CA . GLY A 1 148 ? -28.286 -0.480 53.437 1.00 97.69 148 GLY A CA 1
ATOM 1174 C C . GLY A 1 148 ? -29.375 -1.174 54.264 1.00 97.69 148 GLY A C 1
ATOM 1175 O O . GLY A 1 148 ? -29.519 -0.885 55.451 1.00 97.69 148 GLY A O 1
ATOM 1176 N N . ASP A 1 149 ? -30.100 -2.128 53.677 1.00 97.38 149 ASP A N 1
ATOM 1177 C CA . ASP A 1 149 ? -31.122 -2.911 54.383 1.00 97.38 149 ASP A CA 1
ATOM 1178 C C . ASP A 1 149 ? -30.502 -3.776 55.495 1.00 97.38 149 ASP A C 1
ATOM 1180 O O . ASP A 1 149 ? -31.022 -3.838 56.613 1.00 97.38 149 ASP A O 1
ATOM 1184 N N . LEU A 1 150 ? -29.358 -4.414 55.217 1.00 97.62 150 LEU A N 1
ATOM 1185 C CA . LEU A 1 150 ? -28.612 -5.203 56.202 1.00 97.62 150 LEU A CA 1
ATOM 1186 C C . LEU A 1 150 ? -28.032 -4.330 57.321 1.00 97.62 150 LEU A C 1
ATOM 1188 O O . LEU A 1 150 ? -28.112 -4.708 58.489 1.00 97.62 150 LEU A O 1
ATOM 1192 N N . GLU A 1 151 ? -27.476 -3.164 56.989 1.00 97.25 151 GLU A N 1
ATOM 1193 C CA . GLU A 1 151 ? -26.991 -2.184 57.967 1.00 97.25 151 GLU A CA 1
ATOM 1194 C C . GLU A 1 151 ? -28.129 -1.699 58.878 1.00 97.25 151 GLU A C 1
ATOM 1196 O O . GLU A 1 151 ? -27.966 -1.659 60.099 1.00 97.25 151 GLU A O 1
ATOM 1201 N N . GLY A 1 152 ? -29.309 -1.418 58.315 1.00 97.12 152 GLY A N 1
ATOM 1202 C CA . GLY A 1 152 ? -30.505 -1.068 59.082 1.00 97.12 152 GLY A CA 1
ATOM 1203 C C . GLY A 1 152 ? -30.961 -2.188 60.022 1.00 97.12 152 GLY A C 1
ATOM 1204 O O . GLY A 1 152 ? -31.238 -1.942 61.196 1.00 97.12 152 GLY A O 1
ATOM 1205 N N . ALA A 1 153 ? -30.982 -3.438 59.550 1.00 96.75 153 ALA A N 1
ATOM 1206 C CA . ALA A 1 153 ? -31.320 -4.592 60.383 1.00 96.75 153 ALA A CA 1
ATOM 1207 C C . ALA A 1 153 ? -30.308 -4.810 61.524 1.00 96.75 153 ALA A C 1
ATOM 1209 O O . ALA A 1 153 ? -30.700 -5.110 62.655 1.00 96.75 153 ALA A O 1
ATOM 1210 N N . LEU A 1 154 ? -29.011 -4.623 61.251 1.00 96.88 154 LEU A N 1
ATOM 1211 C CA . LEU A 1 154 ? -27.957 -4.679 62.266 1.00 96.88 154 LEU A CA 1
ATOM 1212 C C . LEU A 1 154 ? -28.130 -3.587 63.325 1.00 96.88 154 LEU A C 1
ATOM 1214 O O . LEU A 1 154 ? -27.972 -3.873 64.512 1.00 96.88 154 LEU A O 1
ATOM 1218 N N . GLN A 1 155 ? -28.488 -2.369 62.915 1.00 97.44 155 GLN A N 1
ATOM 1219 C CA . GLN A 1 155 ? -28.757 -1.264 63.832 1.00 97.44 155 GLN A CA 1
ATOM 1220 C C . GLN A 1 155 ? -29.927 -1.592 64.770 1.00 97.44 155 GLN A C 1
ATOM 1222 O O . GLN A 1 155 ? -29.768 -1.502 65.987 1.00 97.44 155 GLN A O 1
ATOM 1227 N N . ILE A 1 156 ? -31.054 -2.069 64.224 1.00 97.25 156 ILE A N 1
ATOM 1228 C CA . ILE A 1 156 ? -32.232 -2.473 65.012 1.00 97.25 156 ILE A CA 1
ATOM 1229 C C . ILE A 1 156 ? -31.873 -3.587 66.005 1.00 97.25 156 ILE A C 1
ATOM 1231 O O . ILE A 1 156 ? -32.227 -3.510 67.182 1.00 97.25 156 ILE A O 1
ATOM 1235 N N . MET A 1 157 ? -31.143 -4.620 65.566 1.00 96.94 157 MET A N 1
ATOM 1236 C CA . MET A 1 157 ? -30.693 -5.681 66.474 1.00 96.94 157 MET A CA 1
ATOM 1237 C C . MET A 1 157 ? -29.777 -5.153 67.577 1.00 96.94 157 MET A C 1
ATOM 1239 O O . MET A 1 157 ? -29.862 -5.616 68.713 1.00 96.94 157 MET A O 1
ATOM 1243 N N . ASN A 1 158 ? -28.877 -4.220 67.262 1.00 97.00 158 ASN A N 1
ATOM 1244 C CA . ASN A 1 158 ? -27.964 -3.675 68.256 1.00 97.00 158 ASN A CA 1
ATOM 1245 C C . ASN A 1 158 ? -28.703 -2.811 69.290 1.00 97.00 158 ASN A C 1
ATOM 1247 O O . ASN A 1 158 ? -28.407 -2.927 70.476 1.00 97.00 158 ASN A O 1
ATOM 1251 N N . GLU A 1 159 ? -29.687 -2.014 68.871 1.00 96.62 159 GLU A N 1
ATOM 1252 C CA . GLU A 1 159 ? -30.573 -1.267 69.776 1.00 96.62 159 GLU A CA 1
ATOM 1253 C C . GLU A 1 159 ? -31.365 -2.213 70.688 1.00 96.62 159 GLU A C 1
ATOM 1255 O O . GLU A 1 159 ? -31.354 -2.047 71.908 1.00 96.62 159 GLU A O 1
ATOM 1260 N N . ALA A 1 160 ? -31.962 -3.270 70.128 1.00 95.94 160 ALA A N 1
ATOM 1261 C CA . ALA A 1 160 ? -32.661 -4.291 70.909 1.00 95.94 160 ALA A CA 1
ATOM 1262 C C . ALA A 1 160 ? -31.730 -5.011 71.901 1.00 95.94 160 ALA A C 1
ATOM 1264 O O . ALA A 1 160 ? -32.113 -5.274 73.039 1.00 95.94 160 ALA A O 1
ATOM 1265 N N . ARG A 1 161 ? -30.487 -5.304 71.497 1.00 97.12 161 ARG A N 1
ATOM 1266 C CA . ARG A 1 161 ? -29.471 -5.911 72.368 1.00 97.12 161 ARG A CA 1
ATOM 1267 C C . ARG A 1 161 ? -29.126 -5.007 73.550 1.00 97.12 161 ARG A C 1
ATOM 1269 O O . ARG A 1 161 ? -28.956 -5.518 74.652 1.00 97.12 161 ARG A O 1
ATOM 1276 N N . VAL A 1 162 ? -28.993 -3.698 73.327 1.00 97.25 162 VAL A N 1
ATOM 1277 C CA . VAL A 1 162 ? -28.731 -2.728 74.401 1.00 97.25 162 VAL A CA 1
ATOM 1278 C C . VAL A 1 162 ? -29.923 -2.656 75.354 1.00 97.25 162 VAL A C 1
ATOM 1280 O O . VAL A 1 162 ? -29.724 -2.811 76.552 1.00 97.25 162 VAL A O 1
ATOM 1283 N N . ALA A 1 163 ? -31.149 -2.541 74.837 1.00 96.25 163 ALA A N 1
ATOM 1284 C CA . ALA A 1 163 ? -32.354 -2.505 75.669 1.00 96.25 163 ALA A CA 1
ATOM 1285 C C . ALA A 1 163 ? -32.512 -3.769 76.539 1.00 96.25 163 ALA A C 1
ATOM 1287 O O . ALA A 1 163 ? -32.780 -3.674 77.733 1.00 96.25 163 ALA A O 1
ATOM 1288 N N . LEU A 1 164 ? -32.281 -4.959 75.970 1.00 96.31 164 LEU A N 1
ATOM 1289 C CA . LEU A 1 164 ? -32.313 -6.222 76.720 1.00 96.31 164 LEU A CA 1
ATOM 1290 C C . LEU A 1 164 ? -31.199 -6.319 77.770 1.00 96.31 164 LEU A C 1
ATOM 1292 O O . LEU A 1 164 ? -31.387 -6.929 78.821 1.00 96.31 164 LEU A O 1
ATOM 1296 N N . GLN A 1 165 ? -30.025 -5.750 77.488 1.00 96.25 165 GLN A N 1
ATOM 1297 C CA . GLN A 1 165 ? -28.937 -5.690 78.460 1.00 96.25 165 GLN A CA 1
ATOM 1298 C C . GLN A 1 165 ? -29.316 -4.789 79.643 1.00 96.25 165 GLN A C 1
ATOM 1300 O O . GLN A 1 165 ? -29.108 -5.195 80.781 1.00 96.25 165 GLN A O 1
ATOM 1305 N N . GLU A 1 166 ? -29.904 -3.617 79.380 1.00 95.75 166 GLU A N 1
ATOM 1306 C CA . GLU A 1 166 ? -30.403 -2.707 80.420 1.00 95.75 166 GLU A CA 1
ATOM 1307 C C . GLU A 1 166 ? -31.498 -3.369 81.269 1.00 95.75 166 GLU A C 1
ATOM 1309 O O . GLU A 1 166 ? -31.459 -3.291 82.493 1.00 95.75 166 GLU A O 1
ATOM 1314 N N . GLU A 1 167 ? -32.443 -4.082 80.647 1.00 95.12 167 GLU A N 1
ATOM 1315 C CA . GLU A 1 167 ? -33.470 -4.845 81.366 1.00 95.12 167 GLU A CA 1
ATOM 1316 C C . GLU A 1 167 ? -32.850 -5.919 82.268 1.00 95.12 167 GLU A C 1
ATOM 1318 O O . GLU A 1 167 ? -33.233 -6.052 83.431 1.00 95.12 167 GLU A O 1
ATOM 1323 N N . ARG A 1 168 ? -31.854 -6.658 81.767 1.00 94.50 168 ARG A N 1
ATOM 1324 C CA . ARG A 1 168 ? -31.143 -7.660 82.565 1.00 94.50 168 ARG A CA 1
ATOM 1325 C C . ARG A 1 168 ? -30.400 -7.024 83.741 1.00 94.50 168 ARG A C 1
ATOM 1327 O O . ARG A 1 168 ? -30.461 -7.575 84.835 1.00 94.50 168 ARG A O 1
ATOM 1334 N N . ASP A 1 169 ? -29.715 -5.904 83.527 1.00 95.38 169 ASP A N 1
ATOM 1335 C CA . ASP A 1 169 ? -28.985 -5.194 84.583 1.00 95.38 169 ASP A CA 1
ATOM 1336 C C . ASP A 1 169 ? -29.951 -4.685 85.669 1.00 95.38 169 ASP A C 1
ATOM 1338 O O . ASP A 1 169 ? -29.707 -4.906 86.855 1.00 95.38 169 ASP A O 1
ATOM 1342 N N . ASN A 1 170 ? -31.101 -4.125 85.275 1.00 93.81 170 ASN A N 1
ATOM 1343 C CA . ASN A 1 170 ? -32.160 -3.708 86.202 1.00 93.81 170 ASN A CA 1
ATOM 1344 C C . ASN A 1 170 ? -32.728 -4.891 87.007 1.00 93.81 170 ASN A C 1
ATOM 1346 O O . ASN A 1 170 ? -32.908 -4.788 88.219 1.00 93.81 170 ASN A O 1
ATOM 1350 N N . LEU A 1 171 ? -32.994 -6.029 86.354 1.00 92.56 171 LEU A N 1
ATOM 1351 C CA . LEU A 1 171 ? -33.465 -7.245 87.028 1.00 92.56 171 LEU A CA 1
ATOM 1352 C C . LEU A 1 171 ? -32.414 -7.806 87.994 1.00 92.56 171 LEU A C 1
ATOM 1354 O O . LEU A 1 171 ? -32.764 -8.303 89.062 1.00 92.56 171 LEU A O 1
ATOM 1358 N N . GLN A 1 172 ? -31.128 -7.739 87.641 1.00 91.12 172 GLN A N 1
ATOM 1359 C CA . GLN A 1 172 ? -30.047 -8.136 88.544 1.00 91.12 172 GLN A CA 1
ATOM 1360 C C . GLN A 1 172 ? -30.010 -7.242 89.788 1.00 91.12 172 GLN A C 1
ATOM 1362 O O . GLN A 1 172 ? -29.930 -7.771 90.895 1.00 91.12 172 GLN A O 1
ATOM 1367 N N . GLU A 1 173 ? -30.143 -5.923 89.626 1.00 90.88 173 GLU A N 1
ATOM 1368 C CA . GLU A 1 173 ? -30.228 -4.985 90.752 1.00 90.88 173 GLU A CA 1
ATOM 1369 C C . GLU A 1 173 ? -31.459 -5.262 91.635 1.00 90.88 173 GLU A C 1
ATOM 1371 O O . GLU A 1 173 ? -31.347 -5.300 92.862 1.00 90.88 173 GLU A O 1
ATOM 1376 N N . GLU A 1 174 ? -32.628 -5.533 91.041 1.00 89.69 174 GLU A N 1
ATOM 1377 C CA . GLU A 1 174 ? -33.842 -5.898 91.784 1.00 89.69 174 GLU A CA 1
ATOM 1378 C C . GLU A 1 174 ? -33.651 -7.187 92.598 1.00 89.69 174 GLU A C 1
ATOM 1380 O O . GLU A 1 174 ? -33.996 -7.230 93.781 1.00 89.69 174 GLU A O 1
ATOM 1385 N N . ILE A 1 175 ? -33.034 -8.214 92.006 1.00 86.12 175 ILE A N 1
ATOM 1386 C CA . ILE A 1 175 ? -32.700 -9.465 92.696 1.00 86.12 175 ILE A CA 1
ATOM 1387 C C . ILE A 1 175 ? -31.752 -9.195 93.871 1.00 86.12 175 ILE A C 1
ATOM 1389 O O . ILE A 1 175 ? -31.976 -9.708 94.968 1.00 86.12 175 ILE A O 1
ATOM 1393 N N . GLU A 1 176 ? -30.701 -8.398 93.684 1.00 87.06 176 GLU A N 1
ATOM 1394 C CA . GLU A 1 176 ? -29.761 -8.040 94.755 1.00 87.06 176 GLU A CA 1
ATOM 1395 C C . GLU A 1 176 ? -30.449 -7.249 95.886 1.00 87.06 176 GLU A C 1
ATOM 1397 O O . GLU A 1 176 ? -30.195 -7.486 97.076 1.00 87.06 176 GLU A O 1
ATOM 1402 N N . LEU A 1 177 ? -31.392 -6.367 95.547 1.00 83.81 177 LEU A N 1
ATOM 1403 C CA . LEU A 1 177 ? -32.239 -5.658 96.509 1.00 83.81 177 LEU A CA 1
ATOM 1404 C C . LEU A 1 177 ? -33.190 -6.602 97.262 1.00 83.81 177 LEU A C 1
ATOM 1406 O O . LEU A 1 177 ? -33.386 -6.446 98.467 1.00 83.81 177 LEU A O 1
ATOM 1410 N N . GLU A 1 178 ? -33.768 -7.607 96.604 1.00 76.56 178 GLU A N 1
ATOM 1411 C CA . GLU A 1 178 ? -34.573 -8.633 97.276 1.00 76.56 178 GLU A CA 1
ATOM 1412 C C . GLU A 1 178 ? -33.745 -9.511 98.218 1.00 76.56 178 GLU A C 1
ATOM 1414 O O . GLU A 1 178 ? -34.200 -9.818 99.320 1.00 76.56 178 GLU A O 1
ATOM 1419 N N . HIS A 1 179 ? -32.519 -9.875 97.835 1.00 75.38 179 HIS A N 1
ATOM 1420 C CA . HIS A 1 179 ? -31.620 -10.661 98.686 1.00 75.38 179 HIS A CA 1
ATOM 1421 C C . HIS A 1 179 ? -31.073 -9.861 99.876 1.00 75.38 179 HIS A C 1
ATOM 1423 O O . HIS A 1 179 ? -30.713 -10.451 100.896 1.00 75.38 179 HIS A O 1
ATOM 1429 N N . SER A 1 180 ? -31.011 -8.531 99.768 1.00 70.75 180 SER A N 1
ATOM 1430 C CA . SER A 1 180 ? -30.590 -7.639 100.856 1.00 70.75 180 SER A CA 1
ATOM 1431 C C . SER A 1 180 ? -31.740 -7.184 101.763 1.00 70.75 180 SER A C 1
ATOM 1433 O O . SER A 1 180 ? -31.484 -6.711 102.875 1.00 70.75 180 SER A O 1
ATOM 1435 N N . LYS A 1 181 ? -33.008 -7.382 101.368 1.00 62.69 181 LYS A N 1
ATOM 1436 C CA . LYS A 1 181 ? -34.145 -7.249 102.290 1.00 62.69 181 LYS A CA 1
ATOM 1437 C C . LYS A 1 181 ? -34.051 -8.351 103.355 1.00 62.69 181 LYS A C 1
ATOM 1439 O O . LYS A 1 181 ? -33.969 -9.530 103.008 1.00 62.69 181 LYS A O 1
ATOM 1444 N N . PRO A 1 182 ? -34.097 -8.018 104.659 1.00 46.56 182 PRO A N 1
ATOM 1445 C CA . PRO A 1 182 ? -34.153 -9.034 105.695 1.00 46.56 182 PRO A CA 1
ATOM 1446 C C . PRO A 1 182 ? -35.424 -9.856 105.489 1.00 46.56 182 PRO A C 1
ATOM 1448 O O . PRO A 1 182 ? -36.539 -9.343 105.583 1.00 46.56 182 PRO A O 1
ATOM 1451 N N . ARG A 1 183 ? -35.233 -11.138 105.178 1.00 48.03 183 ARG A N 1
ATOM 1452 C CA . ARG A 1 183 ? -36.277 -12.156 105.110 1.00 48.03 183 ARG A CA 1
ATOM 1453 C C . ARG A 1 183 ? -36.870 -12.302 106.513 1.00 48.03 183 ARG A C 1
ATOM 1455 O O . ARG A 1 183 ? -36.382 -13.080 107.328 1.00 48.03 183 ARG A O 1
ATOM 1462 N N . VAL A 1 184 ? -37.857 -11.470 106.828 1.00 54.19 184 VAL A N 1
ATOM 1463 C CA . VAL A 1 184 ? -38.654 -11.605 108.043 1.00 54.19 184 VAL A CA 1
ATOM 1464 C C . VAL A 1 184 ? -39.506 -12.854 107.859 1.00 54.19 184 VAL A C 1
ATOM 1466 O O . VAL A 1 184 ? -40.407 -12.860 107.026 1.00 54.19 184 VAL A O 1
ATOM 1469 N N . GLU A 1 185 ? -39.163 -13.875 108.655 1.00 50.19 185 GLU A N 1
ATOM 1470 C CA . GLU A 1 185 ? -39.929 -15.100 108.933 1.00 50.19 185 GLU A CA 1
ATOM 1471 C C . GLU A 1 185 ? -40.007 -16.084 107.753 1.00 50.19 185 GLU A C 1
ATOM 1473 O O . GLU A 1 185 ? -40.097 -15.711 106.594 1.00 50.19 185 GLU A O 1
ATOM 1478 N N . SER A 1 186 ? -40.025 -17.403 107.881 1.00 47.16 186 SER A N 1
ATOM 1479 C CA . SER A 1 186 ? -39.902 -18.459 108.899 1.00 47.16 186 SER A CA 1
ATOM 1480 C C . SER A 1 186 ? -40.019 -19.732 108.011 1.00 47.16 186 SER A C 1
ATOM 1482 O O . SER A 1 186 ? -40.645 -19.667 106.955 1.00 47.16 186 SER A O 1
ATOM 1484 N N . 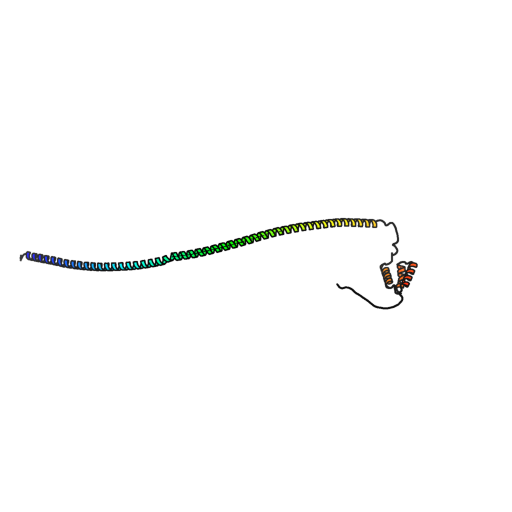THR A 1 187 ? -39.231 -20.801 108.101 1.00 48.88 187 THR A N 1
ATOM 1485 C CA . THR A 1 187 ? -39.293 -21.975 108.988 1.00 48.88 187 THR A CA 1
ATOM 1486 C C . THR A 1 187 ? -38.438 -23.055 108.286 1.00 48.88 187 THR A C 1
ATOM 1488 O O . THR A 1 187 ? -38.358 -23.092 107.057 1.00 48.88 187 THR A O 1
ATOM 1491 N N . ASP A 1 188 ? -37.810 -23.939 109.063 1.00 50.19 188 ASP A N 1
ATOM 1492 C CA . ASP A 1 188 ? -37.434 -25.313 108.684 1.00 50.19 188 ASP A CA 1
ATOM 1493 C C . ASP A 1 188 ? -36.562 -25.558 107.441 1.00 50.19 188 ASP A C 1
ATOM 1495 O O . ASP A 1 188 ? -36.976 -26.205 106.478 1.00 50.19 188 ASP A O 1
ATOM 1499 N N . ARG A 1 189 ? -35.278 -25.182 107.507 1.00 46.50 189 ARG A N 1
ATOM 1500 C CA . ARG A 1 189 ? -34.227 -25.883 106.728 1.00 46.50 189 ARG A CA 1
ATOM 1501 C C . ARG A 1 189 ? -32.983 -26.278 107.531 1.00 46.50 189 ARG A C 1
ATOM 1503 O O . ARG A 1 189 ? -31.969 -26.648 106.951 1.00 46.50 189 ARG A O 1
ATOM 1510 N N . SER A 1 190 ? -33.063 -26.277 108.857 1.00 49.97 190 SER A N 1
ATOM 1511 C CA . SER A 1 190 ? -31.976 -26.677 109.760 1.00 49.97 190 SER A CA 1
ATOM 1512 C C . SER A 1 190 ? -32.177 -28.100 110.305 1.00 49.97 190 SER A C 1
ATOM 1514 O O . SER A 1 190 ? -32.371 -28.288 111.502 1.00 49.97 190 SER A O 1
ATOM 1516 N N . SER A 1 191 ? -32.173 -29.115 109.431 1.00 55.31 191 SER A N 1
ATOM 1517 C CA . SER A 1 191 ? -32.213 -30.539 109.842 1.00 55.31 191 SER A CA 1
ATOM 1518 C C . SER A 1 191 ? -31.248 -31.447 109.052 1.00 55.31 191 SER A C 1
ATOM 1520 O O . SER A 1 191 ? -31.385 -32.663 109.030 1.00 55.31 191 SER A O 1
ATOM 1522 N N . MET A 1 192 ? -30.221 -30.884 108.408 1.00 55.47 192 MET A N 1
ATOM 1523 C CA . MET A 1 192 ? -29.110 -31.673 107.836 1.00 55.47 192 MET A CA 1
ATOM 1524 C C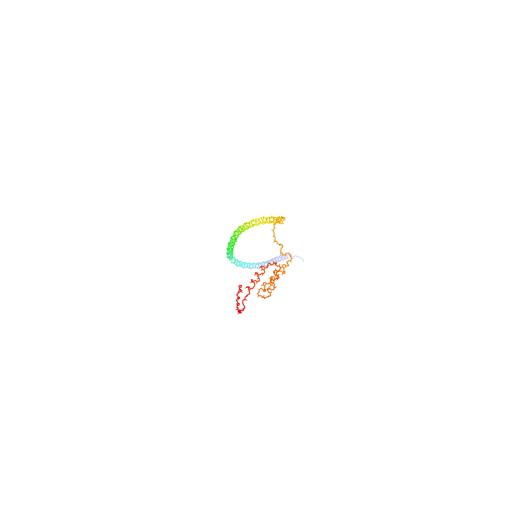 . MET A 1 192 ? -27.731 -31.071 108.135 1.00 55.47 192 MET A C 1
ATOM 1526 O O . MET A 1 192 ? -26.736 -31.408 107.496 1.00 55.47 192 MET A O 1
ATOM 1530 N N . GLU A 1 193 ? -27.648 -30.184 109.125 1.00 52.34 193 GLU A N 1
ATOM 1531 C CA . GLU A 1 193 ? -26.383 -29.582 109.537 1.00 52.34 193 GLU A CA 1
ATOM 1532 C C . GLU A 1 193 ? -25.580 -30.605 110.356 1.00 52.34 193 GLU A C 1
ATOM 1534 O O . GLU A 1 193 ? -25.928 -30.934 111.487 1.00 52.34 193 GLU A O 1
ATOM 1539 N N . GLY A 1 194 ? -24.551 -31.184 109.729 1.00 62.19 194 GLY A N 1
ATOM 1540 C CA . GLY A 1 194 ? -23.689 -32.221 110.313 1.00 62.19 194 GLY A CA 1
ATOM 1541 C C . GLY A 1 194 ? -23.767 -33.596 109.640 1.00 62.19 194 GLY A C 1
ATOM 1542 O O . GLY A 1 194 ? -22.963 -34.467 109.969 1.00 62.19 194 GLY A O 1
ATOM 1543 N N . VAL A 1 195 ? -24.674 -33.800 108.676 1.00 65.94 195 VAL A N 1
ATOM 1544 C CA . VAL A 1 195 ? -24.703 -35.030 107.868 1.00 65.94 195 VAL A CA 1
ATOM 1545 C C . VAL A 1 195 ? -23.836 -34.826 106.630 1.00 65.94 195 VAL A C 1
ATOM 1547 O O . VAL A 1 195 ? -24.140 -33.990 105.781 1.00 65.94 195 VAL A O 1
ATOM 1550 N N . ASP A 1 196 ? -22.753 -35.595 106.507 1.00 75.31 196 ASP A N 1
ATOM 1551 C CA . ASP A 1 196 ? -21.951 -35.605 105.284 1.00 75.31 196 ASP A CA 1
ATOM 1552 C C . ASP A 1 196 ? -22.807 -36.141 104.124 1.00 75.31 196 ASP A C 1
ATOM 1554 O O . ASP A 1 196 ? -23.112 -37.334 104.034 1.00 75.31 196 ASP A O 1
ATOM 1558 N N . VAL A 1 197 ? -23.225 -35.234 103.240 1.00 73.50 197 VAL A N 1
ATOM 1559 C CA . VAL A 1 197 ? -24.107 -35.523 102.103 1.00 73.50 197 VAL A CA 1
ATOM 1560 C C . VAL A 1 197 ? -23.469 -36.542 101.153 1.00 73.50 197 VAL A C 1
ATOM 1562 O O . VAL A 1 197 ? -24.185 -37.340 100.547 1.00 73.50 197 VAL A O 1
ATOM 1565 N N . LEU A 1 198 ? -22.135 -36.587 101.054 1.00 74.88 198 LEU A N 1
ATOM 1566 C CA . LEU A 1 198 ? -21.430 -37.603 100.267 1.00 74.88 198 LEU A CA 1
ATOM 1567 C C . LEU A 1 198 ? -21.516 -38.981 100.931 1.00 74.88 198 LEU A C 1
ATOM 1569 O O . LEU A 1 198 ? -21.729 -39.978 100.238 1.00 74.88 198 LEU A O 1
ATOM 1573 N N . TYR A 1 199 ? -21.410 -39.048 102.260 1.00 82.44 199 TYR A N 1
ATOM 1574 C CA . TYR A 1 199 ? -21.585 -40.295 103.004 1.00 82.44 199 TYR A CA 1
ATOM 1575 C C . TYR A 1 199 ? -23.021 -40.811 102.898 1.00 82.44 199 TYR A C 1
ATOM 1577 O O . TYR A 1 199 ? -23.232 -41.962 102.515 1.00 82.44 199 TYR A O 1
ATOM 1585 N N . LEU A 1 200 ? -24.009 -39.948 103.147 1.00 82.88 200 LEU A N 1
ATOM 1586 C CA . LEU A 1 200 ? -25.423 -40.296 103.027 1.00 82.88 200 LEU A CA 1
ATOM 1587 C C . LEU A 1 200 ? -25.764 -40.759 101.604 1.00 82.88 200 LEU A C 1
ATOM 1589 O O . LEU A 1 200 ? -26.410 -41.792 101.437 1.00 82.88 200 LEU A O 1
ATOM 1593 N N . LYS A 1 201 ? -25.260 -40.062 100.577 1.00 79.75 201 LYS A N 1
ATOM 1594 C CA . LYS A 1 201 ? -25.397 -40.479 99.176 1.00 79.75 201 LYS A CA 1
ATOM 1595 C C . LYS A 1 201 ? -24.845 -41.890 98.957 1.00 79.75 201 LYS A C 1
ATOM 1597 O O . LYS A 1 201 ? -25.525 -42.712 98.353 1.00 79.75 201 LYS A O 1
ATOM 1602 N N . ASN A 1 202 ? -23.649 -42.193 99.461 1.00 82.69 202 ASN A N 1
ATOM 1603 C CA . ASN A 1 202 ? -23.028 -43.508 99.281 1.00 82.69 202 ASN A CA 1
ATOM 1604 C C . ASN A 1 202 ? -23.782 -44.624 100.020 1.00 82.69 202 ASN A C 1
ATOM 1606 O O . ASN A 1 202 ? -23.889 -45.733 99.501 1.00 82.69 202 ASN A O 1
ATOM 1610 N N . VAL A 1 203 ? -24.322 -44.340 101.208 1.00 82.44 203 VAL A N 1
ATOM 1611 C CA . VAL A 1 203 ? -25.128 -45.299 101.978 1.00 82.44 203 VAL A CA 1
ATOM 1612 C C . VAL A 1 203 ? -26.467 -45.568 101.284 1.00 82.44 203 VAL A C 1
ATOM 1614 O O . VAL A 1 203 ? -26.856 -46.727 101.161 1.00 82.44 203 VAL A O 1
ATOM 1617 N N . VAL A 1 204 ? -27.144 -44.532 100.775 1.00 81.31 204 VAL A N 1
ATOM 1618 C CA . VAL A 1 204 ? -28.409 -44.680 100.034 1.00 81.31 204 VAL A CA 1
ATOM 1619 C C . VAL A 1 204 ? -28.195 -45.413 98.708 1.00 81.31 204 VAL A C 1
ATOM 1621 O O . VAL A 1 204 ? -28.987 -46.288 98.374 1.00 81.31 204 VAL A O 1
ATOM 1624 N N . ILE A 1 205 ? -27.111 -45.122 97.979 1.00 82.31 205 ILE A N 1
ATOM 1625 C CA . ILE A 1 205 ? -26.766 -45.854 96.750 1.00 82.31 205 ILE A CA 1
ATOM 1626 C C . ILE A 1 205 ? -26.538 -47.339 97.057 1.00 82.31 205 ILE A C 1
ATOM 1628 O O . ILE A 1 205 ? -27.192 -48.175 96.440 1.00 82.31 205 ILE A O 1
ATOM 1632 N N . LYS A 1 206 ? -25.707 -47.680 98.056 1.00 79.69 206 LYS A N 1
ATOM 1633 C CA . LYS A 1 206 ? -25.472 -49.086 98.443 1.00 79.69 206 LYS A CA 1
ATOM 1634 C C . LYS A 1 206 ? -26.749 -49.799 98.880 1.00 79.69 206 LYS A C 1
ATOM 1636 O O . LYS A 1 206 ? -26.960 -50.958 98.543 1.00 79.69 206 LYS A O 1
ATOM 1641 N N . PHE A 1 207 ? -27.619 -49.101 99.601 1.00 81.44 207 PHE A N 1
ATOM 1642 C CA . PHE A 1 207 ? -28.906 -49.643 100.014 1.00 81.44 207 PHE A CA 1
ATOM 1643 C C . PHE A 1 207 ? -29.835 -49.944 98.833 1.00 81.44 207 PHE A C 1
ATOM 1645 O O . PHE A 1 207 ? -30.475 -50.989 98.841 1.00 81.44 207 PHE A O 1
ATOM 1652 N N . LEU A 1 208 ? -29.884 -49.080 97.811 1.00 78.00 208 LEU A N 1
ATOM 1653 C CA . LEU A 1 208 ? -30.677 -49.310 96.595 1.00 78.00 208 LEU A CA 1
ATOM 1654 C C . LEU A 1 208 ? -30.071 -50.392 95.690 1.00 78.00 208 LEU A C 1
ATOM 1656 O O . LEU A 1 208 ? -30.807 -51.152 95.068 1.00 78.00 208 LEU A O 1
ATOM 1660 N N . GLU A 1 209 ? -28.744 -50.496 95.621 1.00 77.81 209 GLU A N 1
ATOM 1661 C CA . GLU A 1 209 ? -28.063 -51.557 94.868 1.00 77.81 209 GLU A CA 1
ATOM 1662 C C . GLU A 1 209 ? -28.297 -52.942 95.498 1.00 77.81 209 GLU A C 1
ATOM 1664 O O . GLU A 1 209 ? -28.528 -53.922 94.790 1.00 77.81 209 GLU A O 1
ATOM 1669 N N . GLU A 1 210 ? -28.308 -53.024 96.832 1.00 73.81 210 GLU A N 1
ATOM 1670 C CA . GLU A 1 210 ? -28.454 -54.268 97.604 1.00 73.81 210 GLU A CA 1
ATOM 1671 C C . GLU A 1 210 ? -29.885 -54.498 98.135 1.00 73.81 210 GLU A C 1
ATOM 1673 O O . GLU A 1 210 ? -30.116 -55.383 98.961 1.00 73.81 210 GLU A O 1
ATOM 1678 N N . GLN A 1 211 ? -30.878 -53.739 97.651 1.00 64.25 211 GLN A N 1
ATOM 1679 C CA . GLN A 1 211 ? -32.261 -53.723 98.167 1.00 64.25 211 GLN A CA 1
ATOM 1680 C C . GLN A 1 211 ? -33.013 -55.067 98.077 1.00 64.25 211 GLN A C 1
ATOM 1682 O O . GLN A 1 211 ? -34.084 -55.216 98.661 1.00 64.25 211 GLN A O 1
ATOM 1687 N N . ALA A 1 212 ? -32.459 -56.051 97.362 1.00 59.88 212 ALA A N 1
ATOM 1688 C CA . ALA A 1 212 ? -33.021 -57.395 97.204 1.00 59.88 212 ALA A CA 1
ATOM 1689 C C . ALA A 1 212 ? -32.233 -58.499 97.944 1.00 59.88 212 ALA A C 1
ATOM 1691 O O . ALA A 1 212 ? -32.634 -59.666 97.923 1.00 59.88 212 ALA A O 1
ATOM 1692 N N . THR A 1 213 ? -31.123 -58.165 98.608 1.00 61.16 213 THR A N 1
ATOM 1693 C CA . THR A 1 213 ? -30.294 -59.102 99.379 1.00 61.16 213 THR A CA 1
ATOM 1694 C C . THR A 1 213 ? -30.381 -58.814 100.877 1.00 61.16 213 THR A C 1
ATOM 1696 O O . THR A 1 213 ? -30.703 -57.717 101.322 1.00 61.16 213 THR A O 1
ATOM 1699 N N . THR A 1 214 ? -30.069 -59.817 101.701 1.00 61.06 214 THR A N 1
ATOM 1700 C CA . THR A 1 214 ? -30.079 -59.707 103.173 1.00 61.06 214 THR A CA 1
ATOM 1701 C C . THR A 1 214 ? -29.150 -58.597 103.700 1.00 61.06 214 THR A C 1
ATOM 1703 O O . THR A 1 214 ? -29.316 -58.156 104.833 1.00 61.06 214 THR A O 1
ATOM 1706 N N . ALA A 1 215 ? -28.199 -58.135 102.877 1.00 62.44 215 ALA A N 1
ATOM 1707 C CA . ALA A 1 215 ? -27.274 -57.045 103.175 1.00 62.44 215 ALA A CA 1
ATOM 1708 C C . ALA A 1 215 ? -27.945 -55.654 103.162 1.00 62.44 215 ALA A C 1
ATOM 1710 O O . ALA A 1 215 ? -27.683 -54.859 104.064 1.00 62.44 215 ALA A O 1
ATOM 1711 N N . GLY A 1 216 ? -28.891 -55.390 102.249 1.00 66.31 216 GLY A N 1
ATOM 1712 C CA . GLY A 1 216 ? -29.628 -54.119 102.207 1.00 66.31 216 GLY A CA 1
ATOM 1713 C C . GLY A 1 216 ? -30.445 -53.861 103.480 1.00 66.31 216 GLY A C 1
ATOM 1714 O O . GLY A 1 216 ? -30.457 -52.749 104.007 1.00 66.31 216 GLY A O 1
ATOM 1715 N N . MET A 1 217 ? -31.025 -54.912 104.071 1.00 70.06 217 MET A N 1
ATOM 1716 C CA . MET A 1 217 ? -31.745 -54.816 105.351 1.00 70.06 217 MET A CA 1
ATOM 1717 C C . MET A 1 217 ? -30.844 -54.404 106.528 1.00 70.06 217 MET A C 1
ATOM 1719 O O . MET A 1 217 ? -31.333 -53.819 107.493 1.00 70.06 217 MET A O 1
ATOM 1723 N N . ALA A 1 218 ? -29.534 -54.661 106.454 1.00 76.25 218 ALA A N 1
ATOM 1724 C CA . ALA A 1 218 ? -28.580 -54.240 107.480 1.00 76.25 218 ALA A CA 1
ATOM 1725 C C . ALA A 1 218 ? -28.211 -52.747 107.379 1.00 76.25 218 ALA A C 1
ATOM 1727 O O . ALA A 1 218 ? -27.763 -52.165 108.366 1.00 76.25 218 ALA A O 1
ATOM 1728 N N . LEU A 1 219 ? -28.422 -52.115 106.216 1.00 79.81 219 LEU A N 1
ATOM 1729 C CA . LEU A 1 219 ? -28.159 -50.687 105.984 1.00 79.81 219 LEU A CA 1
ATOM 1730 C C . LEU A 1 219 ? -29.362 -49.790 106.324 1.00 79.81 219 LEU A C 1
ATOM 1732 O O . LEU A 1 219 ? -29.179 -48.601 106.593 1.00 79.81 219 LEU A O 1
ATOM 1736 N N . LEU A 1 220 ? -30.577 -50.349 106.388 1.00 80.75 220 LEU A N 1
ATOM 1737 C CA . LEU A 1 220 ? -31.799 -49.607 106.724 1.00 80.75 220 LEU A CA 1
ATOM 1738 C C . LEU A 1 220 ? -31.728 -48.880 108.087 1.00 80.75 220 LEU A C 1
ATOM 1740 O O . LEU A 1 220 ? -32.106 -47.710 108.138 1.00 80.75 220 LEU A O 1
ATOM 1744 N N . PRO A 1 221 ? -31.200 -49.476 109.180 1.00 80.44 221 PRO A N 1
ATOM 1745 C CA . PRO A 1 221 ? -31.040 -48.769 110.454 1.00 80.44 221 PRO A CA 1
ATOM 1746 C C . PRO A 1 221 ? -30.104 -47.556 110.371 1.00 80.44 221 PRO A C 1
ATOM 1748 O O . PRO A 1 221 ? -30.338 -46.564 111.059 1.00 80.44 221 PRO A O 1
ATOM 1751 N N . VAL A 1 222 ? -29.074 -47.613 109.517 1.00 81.88 222 VAL A N 1
ATOM 1752 C CA . VAL A 1 222 ? -28.107 -46.519 109.316 1.00 81.88 222 VAL A CA 1
ATOM 1753 C C . VAL A 1 222 ? -28.755 -45.365 108.554 1.00 81.88 222 VAL A C 1
ATOM 1755 O O . VAL A 1 222 ? -28.627 -44.210 108.949 1.00 81.88 222 VAL A O 1
ATOM 1758 N N . ILE A 1 223 ? -29.518 -45.664 107.501 1.00 81.19 223 ILE A N 1
ATOM 1759 C CA . ILE A 1 223 ? -30.284 -44.651 106.760 1.00 81.19 223 ILE A CA 1
ATOM 1760 C C . ILE A 1 223 ? -31.318 -43.993 107.668 1.00 81.19 223 ILE A C 1
ATOM 1762 O O . ILE A 1 223 ? -31.439 -42.771 107.677 1.00 81.19 223 ILE A O 1
ATOM 1766 N N . ALA A 1 224 ? -32.010 -44.793 108.476 1.00 80.31 224 ALA A N 1
ATOM 1767 C CA . ALA A 1 224 ? -32.997 -44.306 109.423 1.00 80.31 224 ALA A CA 1
ATOM 1768 C C . ALA A 1 224 ? -32.393 -43.371 110.477 1.00 80.31 224 ALA A C 1
ATOM 1770 O O . ALA A 1 224 ? -33.031 -42.397 110.859 1.00 80.31 224 ALA A O 1
ATOM 1771 N N . THR A 1 225 ? -31.158 -43.619 110.923 1.00 80.62 225 THR A N 1
ATOM 1772 C CA . THR A 1 225 ? -30.474 -42.714 111.859 1.00 80.62 225 THR A CA 1
ATOM 1773 C C . THR A 1 225 ? -29.970 -41.448 111.176 1.00 80.62 225 THR A C 1
ATOM 1775 O O . THR A 1 225 ? -30.149 -40.365 111.726 1.00 80.62 225 THR A O 1
ATOM 1778 N N . LEU A 1 226 ? -29.391 -41.549 109.975 1.00 80.12 226 LEU A N 1
ATOM 1779 C CA . LEU A 1 226 ? -28.894 -40.380 109.237 1.00 80.12 226 LEU A CA 1
ATOM 1780 C C . LEU A 1 226 ? -30.019 -39.438 108.787 1.00 80.12 226 LEU A C 1
ATOM 1782 O O . LEU A 1 226 ? -29.839 -38.225 108.794 1.00 80.12 226 LEU A O 1
ATOM 1786 N N . LEU A 1 227 ? -31.169 -39.995 108.404 1.00 80.44 227 LEU A N 1
ATOM 1787 C CA . LEU A 1 227 ? -32.355 -39.247 107.976 1.00 80.44 227 LEU A CA 1
ATOM 1788 C C . LEU A 1 227 ? -33.357 -39.004 109.113 1.00 80.44 227 LEU A C 1
ATOM 1790 O O . LEU A 1 227 ? -34.431 -38.470 108.858 1.00 80.44 227 LEU A O 1
ATOM 1794 N N . GLN A 1 228 ? -33.015 -39.403 110.343 1.00 81.62 228 GLN A N 1
ATOM 1795 C CA . GLN A 1 228 ? -33.838 -39.234 111.546 1.00 81.62 228 GLN A CA 1
ATOM 1796 C C . GLN A 1 228 ? -35.282 -39.749 111.383 1.00 81.62 228 GLN A C 1
ATOM 1798 O O . GLN A 1 228 ? -36.240 -39.073 111.749 1.00 81.62 228 GLN A O 1
ATOM 1803 N N . PHE A 1 229 ? -35.444 -40.958 110.838 1.00 79.00 229 PHE A N 1
ATOM 1804 C CA . PHE A 1 229 ? -36.753 -41.586 110.660 1.00 79.00 229 PHE A CA 1
ATOM 1805 C C . PHE A 1 229 ? -37.495 -41.699 111.988 1.00 79.00 229 PHE A C 1
ATOM 1807 O O . PHE A 1 229 ? -36.950 -42.135 113.008 1.00 79.00 229 PHE A O 1
ATOM 1814 N N . THR A 1 230 ? -38.789 -41.417 111.946 1.00 77.81 230 THR A N 1
ATOM 1815 C CA . THR A 1 230 ? -39.687 -41.772 113.038 1.00 77.81 230 THR A CA 1
ATOM 1816 C C . THR A 1 230 ? -39.870 -43.299 113.108 1.00 77.81 230 THR A C 1
ATOM 1818 O O . THR A 1 230 ? -39.737 -44.005 112.099 1.00 77.81 230 THR A O 1
ATOM 1821 N N . PRO A 1 231 ? -40.226 -43.865 114.278 1.00 75.00 231 PRO A N 1
ATOM 1822 C CA . PRO A 1 231 ? -40.443 -45.309 114.425 1.00 75.00 231 PRO A CA 1
ATOM 1823 C C . PRO A 1 231 ? -41.519 -45.869 113.481 1.00 75.00 231 PRO A C 1
ATOM 1825 O O . PRO A 1 231 ? -41.504 -47.053 113.141 1.00 75.00 231 PRO A O 1
ATOM 1828 N N . GLU A 1 232 ? -42.466 -45.026 113.066 1.00 78.12 232 GLU A N 1
ATOM 1829 C CA . GLU A 1 232 ? -43.515 -45.379 112.112 1.00 78.12 232 GLU A CA 1
ATOM 1830 C C . GLU A 1 232 ? -42.988 -45.458 110.677 1.00 78.12 232 GLU A C 1
ATOM 1832 O O . GLU A 1 232 ? -43.324 -46.398 109.955 1.00 78.12 232 GLU A O 1
ATOM 1837 N N . GLU A 1 233 ? -42.143 -44.509 110.268 1.00 77.06 233 GLU A N 1
ATOM 1838 C CA . GLU A 1 233 ? -41.505 -44.492 108.946 1.00 77.06 233 GLU A CA 1
ATOM 1839 C C . GLU A 1 233 ? -40.545 -45.666 108.777 1.00 77.06 233 GLU A C 1
ATOM 1841 O O . GLU A 1 233 ? -40.558 -46.325 107.734 1.00 77.06 233 GLU A O 1
ATOM 1846 N N . PHE A 1 234 ? -39.794 -45.996 109.832 1.00 81.81 234 PHE A N 1
ATOM 1847 C CA . PHE A 1 234 ? -38.924 -47.170 109.863 1.00 81.81 234 PHE A CA 1
ATOM 1848 C C . PHE A 1 234 ? -39.706 -48.475 109.663 1.00 81.81 234 PHE A C 1
ATOM 1850 O O . PHE A 1 234 ? -39.334 -49.313 108.842 1.00 81.81 234 PHE A O 1
ATOM 1857 N N . LYS A 1 235 ? -40.840 -48.640 110.360 1.00 79.44 235 LYS A N 1
ATOM 1858 C CA . LYS A 1 235 ? -41.694 -49.829 110.203 1.00 79.44 235 LYS A CA 1
ATOM 1859 C C . LYS A 1 235 ? -42.298 -49.921 108.804 1.00 79.44 235 LYS A C 1
ATOM 1861 O O . LYS A 1 235 ? -42.277 -50.996 108.214 1.00 79.44 235 LYS A O 1
ATOM 1866 N N . ARG A 1 236 ? -42.795 -48.810 108.244 1.00 80.50 236 ARG A N 1
ATOM 1867 C CA . ARG A 1 236 ? -43.367 -48.799 106.883 1.00 80.50 236 ARG A CA 1
ATOM 1868 C C . ARG A 1 236 ? -42.334 -49.193 105.829 1.00 80.50 236 ARG A C 1
ATOM 1870 O O . ARG A 1 236 ? -42.657 -49.973 104.937 1.00 80.50 236 ARG A O 1
ATOM 1877 N N . THR A 1 237 ? -41.104 -48.691 105.940 1.00 77.75 237 THR A N 1
ATOM 1878 C CA . THR A 1 237 ? -40.021 -49.037 105.006 1.00 77.75 237 THR A CA 1
ATOM 1879 C C . THR A 1 237 ? -39.560 -50.485 105.162 1.00 77.75 237 THR A C 1
ATOM 1881 O O . THR A 1 237 ? -39.386 -51.164 104.153 1.00 77.75 237 THR A O 1
ATOM 1884 N N . GLN A 1 238 ? -39.462 -51.002 106.390 1.00 78.81 238 GLN A N 1
ATOM 1885 C CA . GLN A 1 238 ? -39.158 -52.416 106.634 1.00 78.81 238 GLN A CA 1
ATOM 1886 C C . GLN A 1 238 ? -40.216 -53.344 106.015 1.00 78.81 238 GLN A C 1
ATOM 1888 O O . GLN A 1 238 ? -39.872 -54.276 105.289 1.00 78.81 238 GLN A O 1
ATOM 1893 N N . THR A 1 239 ? -41.504 -53.068 106.243 1.00 77.88 239 THR A N 1
ATOM 1894 C CA . THR A 1 239 ? -42.598 -53.874 105.679 1.00 77.88 239 THR A CA 1
ATOM 1895 C C . THR A 1 239 ? -42.644 -53.781 104.152 1.00 77.88 239 THR A C 1
ATOM 1897 O O . THR A 1 239 ? -42.856 -54.790 103.484 1.00 77.88 239 THR A O 1
ATOM 1900 N N . ALA A 1 240 ? -42.394 -52.598 103.579 1.00 74.75 240 ALA A N 1
ATOM 1901 C CA . ALA A 1 240 ? -42.307 -52.425 102.130 1.00 74.75 240 ALA A CA 1
ATOM 1902 C C . ALA A 1 240 ? -41.152 -53.237 101.517 1.00 74.75 240 ALA A C 1
ATOM 1904 O O . ALA A 1 240 ? -41.325 -53.838 100.459 1.00 74.75 240 ALA A O 1
ATOM 1905 N N . MET A 1 241 ? -40.001 -53.316 102.192 1.00 72.31 241 MET A N 1
ATOM 1906 C CA . MET A 1 241 ? -38.877 -54.139 101.737 1.00 72.31 241 MET A CA 1
ATOM 1907 C C . MET A 1 241 ? -39.150 -55.641 101.835 1.00 72.31 241 MET A C 1
ATOM 1909 O O . MET A 1 241 ? -38.778 -56.385 100.930 1.00 72.31 241 MET A O 1
ATOM 1913 N N . GLU A 1 242 ? -39.831 -56.103 102.886 1.00 70.62 242 GLU A N 1
ATOM 1914 C CA . GLU A 1 242 ? -40.241 -57.511 102.993 1.00 70.62 242 GLU A CA 1
ATOM 1915 C C . GLU A 1 242 ? -41.241 -57.905 101.894 1.00 70.62 242 GLU A C 1
ATOM 1917 O O . GLU A 1 242 ? -41.158 -59.011 101.361 1.00 70.62 242 GLU A O 1
ATOM 1922 N N . LEU A 1 243 ? -42.126 -56.983 101.497 1.00 70.62 243 LEU A N 1
ATOM 1923 C CA . LEU A 1 243 ? -43.065 -57.151 100.380 1.00 70.62 243 LEU A CA 1
ATOM 1924 C C . LEU A 1 243 ? -42.384 -57.146 99.001 1.00 70.62 243 LEU A C 1
ATOM 1926 O O . LEU A 1 243 ? -42.887 -57.776 98.073 1.00 70.62 243 LEU A O 1
ATOM 1930 N N . LEU A 1 244 ? -41.248 -56.457 98.856 1.00 67.50 244 LEU A N 1
ATOM 1931 C CA . LEU A 1 244 ? -40.480 -56.365 97.606 1.00 67.50 244 LEU A CA 1
ATOM 1932 C C . LEU A 1 244 ? -39.587 -57.587 97.337 1.00 67.50 244 LEU A C 1
ATOM 1934 O O . LEU A 1 244 ? -38.967 -57.661 96.276 1.00 67.50 244 LEU A O 1
ATOM 1938 N N . LYS A 1 245 ? -39.519 -58.560 98.254 1.00 62.59 245 LYS A N 1
ATOM 1939 C CA . LYS A 1 245 ? -38.720 -59.778 98.078 1.00 62.59 245 LYS A CA 1
ATOM 1940 C C . LYS A 1 245 ? -39.425 -60.759 97.116 1.00 62.59 245 LYS A C 1
ATOM 1942 O O . LYS A 1 245 ? -40.477 -61.290 97.470 1.00 62.59 245 LYS A O 1
ATOM 1947 N N . PRO A 1 246 ? -38.875 -61.052 95.920 1.00 56.56 246 PRO A N 1
ATOM 1948 C CA . PRO A 1 246 ? -39.517 -61.963 94.969 1.00 56.56 246 PRO A CA 1
ATOM 1949 C C . PRO A 1 246 ? -39.421 -63.442 95.414 1.00 56.56 246 PRO A C 1
ATOM 1951 O O . PRO A 1 246 ? -38.435 -63.822 96.057 1.00 56.56 246 PRO A O 1
ATOM 1954 N N . PRO A 1 247 ? -40.399 -64.310 95.065 1.00 48.97 247 PRO A N 1
ATOM 1955 C CA . PRO A 1 247 ? -40.298 -65.752 95.287 1.00 48.97 247 PRO A CA 1
ATOM 1956 C C . PRO A 1 247 ? -39.211 -66.366 94.389 1.00 48.97 247 PRO A C 1
ATOM 1958 O O . PRO A 1 247 ? -38.987 -65.937 93.258 1.00 48.97 247 PRO A O 1
ATOM 1961 N N . ALA A 1 248 ? -38.504 -67.366 94.910 1.00 47.06 248 ALA A N 1
ATOM 1962 C CA . ALA A 1 248 ? -37.311 -67.932 94.291 1.00 47.06 248 ALA A CA 1
ATOM 1963 C C . ALA A 1 248 ? -37.563 -68.662 92.946 1.00 47.06 248 ALA A C 1
ATOM 1965 O O . ALA A 1 248 ? -38.475 -69.476 92.828 1.00 47.06 248 ALA A O 1
ATOM 1966 N N . THR A 1 249 ? -36.627 -68.436 92.007 1.00 44.75 249 THR A N 1
ATOM 1967 C CA . THR A 1 249 ? -36.218 -69.233 90.820 1.00 44.75 249 THR A CA 1
ATOM 1968 C C . THR A 1 249 ? -37.150 -69.372 89.602 1.00 44.75 249 THR A C 1
ATOM 1970 O O . THR A 1 249 ? -38.167 -70.046 89.675 1.00 44.75 249 THR A O 1
ATOM 1973 N N . ALA A 1 250 ? -36.688 -68.903 88.428 1.00 38.47 250 ALA A N 1
ATOM 1974 C CA . ALA A 1 250 ? -36.292 -69.762 87.294 1.00 38.47 250 ALA A CA 1
ATOM 1975 C C . ALA A 1 250 ? -35.610 -68.955 86.161 1.00 38.47 250 ALA A C 1
ATOM 1977 O O . ALA A 1 250 ? -36.020 -67.857 85.804 1.00 38.47 250 ALA A O 1
ATOM 1978 N N . SER A 1 251 ? -34.537 -69.541 85.634 1.00 42.16 251 SER A N 1
ATOM 1979 C CA . SER A 1 251 ? -33.619 -69.077 84.587 1.00 42.16 251 SER A CA 1
ATOM 1980 C C . SER A 1 251 ? -34.232 -69.121 83.175 1.00 42.16 251 SER A C 1
ATOM 1982 O O . SER A 1 251 ? -34.997 -70.040 82.891 1.00 42.16 251 SER A O 1
ATOM 1984 N N . GLY A 1 252 ? -33.847 -68.209 82.265 1.00 35.50 252 GLY A N 1
ATOM 1985 C CA . GLY A 1 252 ? -34.174 -68.345 80.835 1.00 35.50 252 GLY A CA 1
ATOM 1986 C C . GLY A 1 252 ? -33.888 -67.135 79.932 1.00 35.50 252 GLY A C 1
ATOM 1987 O O . GLY A 1 252 ? -34.719 -66.251 79.794 1.00 35.50 252 GLY A O 1
ATOM 1988 N N . ALA A 1 253 ? -32.709 -67.162 79.308 1.00 38.09 253 ALA A N 1
ATOM 1989 C CA . ALA A 1 253 ? -32.140 -66.355 78.219 1.00 38.09 253 ALA A CA 1
ATOM 1990 C C . ALA A 1 253 ? -33.058 -65.734 77.132 1.00 38.09 253 ALA A C 1
ATOM 1992 O O . ALA A 1 253 ? -34.040 -66.335 76.708 1.00 38.09 253 ALA A O 1
ATOM 1993 N N . GLY A 1 254 ? -32.583 -64.627 76.532 1.00 37.94 254 GLY A N 1
ATOM 1994 C CA . GLY A 1 254 ? -32.917 -64.253 75.146 1.00 37.94 254 GLY A CA 1
ATOM 1995 C C . GLY A 1 254 ? -32.734 -62.771 74.806 1.00 37.94 254 GLY A C 1
ATOM 1996 O O . GLY A 1 254 ? -33.678 -61.999 74.911 1.00 37.94 254 GLY A O 1
ATOM 1997 N N . GLY A 1 255 ? -31.529 -62.371 74.385 1.00 37.31 255 GLY A N 1
ATOM 1998 C CA . GLY A 1 255 ? -31.226 -61.015 73.918 1.00 37.31 255 GLY A CA 1
ATOM 1999 C C . GLY A 1 255 ? -31.555 -60.797 72.436 1.00 37.31 255 GLY A C 1
ATOM 2000 O O . GLY A 1 255 ? -31.204 -61.625 71.599 1.00 37.31 255 GLY A O 1
ATOM 2001 N N . TRP A 1 256 ? -32.158 -59.648 72.120 1.00 42.12 256 TRP A N 1
ATOM 2002 C CA . TRP A 1 256 ? -32.274 -59.084 70.771 1.00 42.12 256 TRP A CA 1
ATOM 2003 C C . TRP A 1 256 ? -31.776 -57.636 70.793 1.00 42.12 256 TRP A C 1
ATOM 2005 O O . TRP A 1 256 ? -32.403 -56.764 71.388 1.00 42.12 256 TRP A O 1
ATOM 2015 N N . GLY A 1 257 ? -30.627 -57.397 70.160 1.00 39.44 257 GLY A N 1
ATOM 2016 C CA . GLY A 1 257 ? -30.092 -56.068 69.879 1.00 39.44 257 GLY A CA 1
ATOM 2017 C C . GLY A 1 257 ? -30.158 -55.802 68.379 1.00 39.44 257 GLY A C 1
ATOM 2018 O O . GLY A 1 257 ? -29.428 -56.418 67.606 1.00 39.44 257 GLY A O 1
ATOM 2019 N N . SER A 1 258 ? -31.058 -54.905 67.983 1.00 44.91 258 SER A N 1
ATOM 2020 C CA . SER A 1 258 ? -31.056 -54.211 66.692 1.00 44.91 258 SER A CA 1
ATOM 2021 C C . SER A 1 258 ? -30.364 -52.850 66.833 1.00 44.91 258 SER A C 1
ATOM 2023 O O . SER A 1 258 ? -30.207 -52.377 67.958 1.00 44.91 258 SER A O 1
ATOM 2025 N N . SER A 1 259 ? -30.064 -52.230 65.679 1.00 44.78 259 SER A N 1
ATOM 2026 C CA . SER A 1 259 ? -29.561 -50.858 65.440 1.00 44.78 259 SER A CA 1
ATOM 2027 C C . SER A 1 259 ? -28.034 -50.711 65.309 1.00 44.78 259 SER A C 1
ATOM 2029 O O . SER A 1 259 ? -27.297 -51.315 66.072 1.00 44.78 259 SER A O 1
ATOM 2031 N N . PHE A 1 260 ? -27.443 -49.940 64.384 1.00 42.31 260 PHE A N 1
ATOM 2032 C CA . PHE A 1 260 ? -27.884 -48.888 63.448 1.00 42.31 260 PHE A CA 1
ATOM 2033 C C . PHE A 1 260 ? -26.952 -48.917 62.211 1.00 42.31 260 PHE A C 1
ATOM 2035 O O . PHE A 1 260 ? -25.758 -49.175 62.360 1.00 42.31 260 PHE A O 1
ATOM 2042 N N . GLY A 1 261 ? -27.476 -48.624 61.017 1.00 46.06 261 GLY A N 1
ATOM 2043 C CA . GLY A 1 261 ? -26.696 -48.330 59.807 1.00 46.06 261 GLY A CA 1
ATOM 2044 C C . GLY A 1 261 ? -26.790 -46.840 59.468 1.00 46.06 261 GLY A C 1
ATOM 2045 O O . GLY A 1 261 ? -27.882 -46.277 59.552 1.00 46.06 261 GLY A O 1
ATOM 2046 N N . LEU A 1 262 ? -25.633 -46.244 59.164 1.00 46.00 262 LEU A N 1
ATOM 2047 C CA . LEU A 1 262 ? -25.436 -44.904 58.593 1.00 46.00 262 LEU A CA 1
ATOM 2048 C C . LEU A 1 262 ? -25.977 -44.807 57.162 1.00 46.00 262 LEU A C 1
ATOM 2050 O O . LEU A 1 262 ? -25.878 -45.826 56.438 1.00 46.00 262 LEU A O 1
#

Secondary structure (DSSP, 8-state):
---S-THHHHHHHHHHHHHHHHHHHHHHHHHHHHHHHHHHHHHHHHHHHHHHHHHHHHHHHHHHHHHHHHHHHHHHHHHHHHHHHHHHHHHHHHHHHHHHHHHHHHHHHHHHHHHHHHHHHHHHHHHHHHHHHHHHHHHHHHHHHHHHHHHHHHHHHHHHHHHHHHHHHHHHHHHHHHHHS---------S-TT--HHHHHHHHHHHHHTTTSTTHHHHHHHHHHHTT--HHHHHHHHHHHHHT-PPP--------------

InterPro domains:
  IPR000237 GRIP domain [PF01465] (195-234)
  IPR000237 GRIP domain [PS50913] (190-240)
  IPR000237 GRIP domain [SM00755] (193-240)
  IPR051952 Golgi-associated and autophagy-related protein [PTHR23157] (119-251)

Sequence (262 aa):
IVETSSLDVILRIVETSALVTHWVGECKGKALEERLRRAQGDAEESHTALVKCRSECAKAVSAKEVEVKQRLMQLETSTSSWPSHIRQRTEEAEADLAKAQDELVEIRTAMQKEQARLHARVVQLEEQLVDREEERTKAMAENRRQIGDLEGALQIMNEARVALQEERDNLQEEIELEHSKPRVESTDRSSMEGVDVLYLKNVVIKFLEEQATTAGMALLPVIATLLQFTPEEFKRTQTAMELLKPPATASGAGGWGSSFGL

Organism: NCBI:txid36881

pLDDT: mean 83.37, std 17.7, range [35.5, 98.62]

Radius of gyration: 89.46 Å; chains: 1; bounding box: 147×115×220 Å